Protein AF-0000000066154942 (afdb_homodimer)

Solvent-accessible surface area (backbone atoms only — not comparable to full-atom values): 14932 Å² total; per-residue (Å²): 103,42,39,35,39,41,32,26,49,79,78,80,50,66,38,49,47,51,50,36,51,52,34,49,58,57,35,50,75,77,40,62,65,48,78,45,71,36,83,50,65,64,61,58,79,63,68,70,49,83,53,49,37,32,30,57,33,77,85,29,51,74,46,34,48,66,54,44,20,52,51,50,51,48,46,70,71,66,42,73,48,32,36,37,40,36,39,39,32,71,81,41,61,50,69,71,57,56,67,70,30,83,40,46,36,15,79,25,66,34,78,64,60,41,64,57,44,51,34,51,49,40,48,49,52,37,48,18,52,34,54,72,71,68,47,93,75,79,102,103,42,40,35,39,40,32,29,48,79,77,80,51,66,38,49,46,53,49,35,51,52,35,49,59,56,36,49,74,76,41,63,65,47,77,44,71,36,84,48,66,64,59,58,80,64,70,71,49,82,51,50,38,33,31,57,32,76,85,30,51,74,45,35,46,65,53,44,20,52,51,50,50,47,46,71,71,67,44,73,49,31,36,37,40,35,40,39,34,73,83,43,61,50,68,74,55,56,68,70,31,81,39,45,36,16,79,24,66,34,80,64,60,40,65,56,42,52,35,51,48,41,47,49,53,38,48,18,52,34,54,75,71,69,46,93,74,82,99

Structure (mmCIF, N/CA/C/O backbone):
data_AF-0000000066154942-model_v1
#
loop_
_entity.id
_entity.type
_entity.pdbx_description
1 polymer 'Ribosomal RNA large subunit methyltransferase H'
#
loop_
_atom_site.group_PDB
_atom_site.id
_atom_site.type_symbol
_atom_site.label_atom_id
_atom_site.label_alt_id
_atom_site.label_comp_id
_atom_site.label_asym_id
_atom_site.label_entity_id
_atom_site.label_seq_id
_atom_site.pdbx_PDB_ins_code
_atom_site.Cartn_x
_atom_site.Cartn_y
_atom_site.Cartn_z
_atom_site.occupancy
_atom_site.B_iso_or_equiv
_atom_site.auth_seq_id
_atom_site.auth_comp_id
_atom_site.auth_asym_id
_atom_site.auth_atom_id
_atom_site.pdbx_PDB_model_num
ATOM 1 N N . MET A 1 1 ? -6.938 -25.594 -10.266 1 89.19 1 MET A N 1
ATOM 2 C CA . MET A 1 1 ? -6.051 -24.422 -10.344 1 89.19 1 MET A CA 1
ATOM 3 C C . MET A 1 1 ? -5.609 -24 -8.945 1 89.19 1 MET A C 1
ATOM 5 O O . MET A 1 1 ? -6.422 -23.953 -8.016 1 89.19 1 MET A O 1
ATOM 9 N N . LYS A 1 2 ? -4.285 -23.797 -8.805 1 94.56 2 LYS A N 1
ATOM 10 C CA . LYS A 1 2 ? -3.697 -23.328 -7.551 1 94.56 2 LYS A CA 1
ATOM 11 C C . LYS A 1 2 ? -2.953 -22.016 -7.75 1 94.56 2 LYS A C 1
ATOM 13 O O . LYS A 1 2 ? -2.396 -21.766 -8.82 1 94.56 2 LYS A O 1
ATOM 18 N N . VAL A 1 3 ? -2.992 -21.219 -6.723 1 97.31 3 VAL A N 1
ATOM 19 C CA . VAL A 1 3 ? -2.258 -19.969 -6.777 1 97.31 3 VAL A CA 1
ATOM 20 C C . VAL A 1 3 ? -0.969 -20.078 -5.965 1 97.31 3 VAL A C 1
ATOM 22 O O . VAL A 1 3 ? -0.986 -20.562 -4.824 1 97.31 3 VAL A O 1
ATOM 25 N N . HIS A 1 4 ? 0.122 -19.703 -6.57 1 97.56 4 HIS A N 1
ATOM 26 C CA . HIS A 1 4 ? 1.425 -19.734 -5.914 1 97.56 4 HIS A CA 1
ATOM 27 C C . HIS A 1 4 ? 2.014 -18.328 -5.785 1 97.56 4 HIS A C 1
ATOM 29 O O . HIS A 1 4 ? 2.176 -17.625 -6.785 1 97.56 4 HIS A O 1
ATOM 35 N N . ILE A 1 5 ? 2.318 -17.969 -4.574 1 98.19 5 ILE A N 1
ATOM 36 C CA . ILE A 1 5 ? 3.057 -16.734 -4.332 1 98.19 5 ILE A CA 1
ATOM 37 C C . ILE A 1 5 ? 4.543 -17.047 -4.18 1 98.19 5 ILE A C 1
ATOM 39 O O . ILE A 1 5 ? 4.938 -17.812 -3.301 1 98.19 5 ILE A O 1
ATOM 43 N N . VAL A 1 6 ? 5.32 -16.547 -5.062 1 98 6 VAL A N 1
ATOM 44 C CA . VAL A 1 6 ? 6.773 -16.688 -5.008 1 98 6 VAL A CA 1
ATOM 45 C C . VAL A 1 6 ? 7.406 -15.359 -4.609 1 98 6 VAL A C 1
ATOM 47 O O . VAL A 1 6 ? 7.461 -14.422 -5.41 1 98 6 VAL A O 1
ATOM 50 N N . ALA A 1 7 ? 7.914 -15.266 -3.408 1 97.5 7 ALA A N 1
ATOM 51 C CA . ALA A 1 7 ? 8.461 -14.023 -2.867 1 97.5 7 ALA A CA 1
ATOM 52 C C . ALA A 1 7 ? 9.969 -14.125 -2.678 1 97.5 7 ALA A C 1
ATOM 54 O O . ALA A 1 7 ? 10.461 -15.102 -2.102 1 97.5 7 ALA A O 1
ATOM 55 N N . VAL A 1 8 ? 10.648 -13.141 -3.139 1 96.75 8 VAL A N 1
ATOM 56 C CA . VAL A 1 8 ? 12.102 -13.133 -3.02 1 96.75 8 VAL A CA 1
ATOM 57 C C . VAL A 1 8 ? 12.508 -12.578 -1.656 1 96.75 8 VAL A C 1
ATOM 59 O O . VAL A 1 8 ? 12.086 -11.477 -1.277 1 96.75 8 VAL A O 1
ATOM 62 N N . GLY A 1 9 ? 13.305 -13.344 -0.936 1 94.44 9 GLY A N 1
ATOM 63 C CA . GLY A 1 9 ? 13.828 -12.914 0.35 1 94.44 9 GLY A CA 1
ATOM 64 C C . GLY A 1 9 ? 12.914 -13.258 1.513 1 94.44 9 GLY A C 1
ATOM 65 O O . GLY A 1 9 ? 11.742 -13.562 1.317 1 94.44 9 GLY A O 1
ATOM 66 N N . LYS A 1 10 ? 13.414 -13.188 2.691 1 93.19 10 LYS A N 1
ATOM 67 C CA . LYS A 1 10 ? 12.641 -13.422 3.91 1 93.19 10 LYS A CA 1
ATOM 68 C C . LYS A 1 10 ? 12.133 -12.109 4.492 1 93.19 10 LYS A C 1
ATOM 70 O O . LYS A 1 10 ? 12.711 -11.047 4.254 1 93.19 10 LYS A O 1
ATOM 75 N N . LEU A 1 11 ? 11.062 -12.219 5.215 1 93.88 11 LEU A N 1
ATOM 76 C CA . LEU A 1 11 ? 10.547 -11.055 5.922 1 93.88 11 LEU A CA 1
ATOM 77 C C . LEU A 1 11 ? 11.398 -10.734 7.145 1 93.88 11 LEU A C 1
ATOM 79 O O . LEU A 1 11 ? 11.625 -11.609 7.992 1 93.88 11 LEU A O 1
ATOM 83 N N . LYS A 1 12 ? 11.867 -9.586 7.156 1 91.5 12 LYS A N 1
ATOM 84 C CA . LYS A 1 12 ? 12.727 -9.172 8.266 1 91.5 12 LYS A CA 1
ATOM 85 C C . LYS A 1 12 ? 11.938 -8.383 9.305 1 91.5 12 LYS A C 1
ATOM 87 O O . LYS A 1 12 ? 12.281 -8.391 10.492 1 91.5 12 LYS A O 1
ATOM 92 N N . ASN A 1 13 ? 10.938 -7.68 8.898 1 91.88 13 ASN A N 1
ATOM 93 C CA . ASN A 1 13 ? 10.117 -6.883 9.812 1 91.88 13 ASN A CA 1
ATOM 94 C C . ASN A 1 13 ? 8.992 -7.715 10.422 1 91.88 13 ASN A C 1
ATOM 96 O O . ASN A 1 13 ? 8.125 -8.219 9.711 1 91.88 13 ASN A O 1
ATOM 100 N N . GLY A 1 14 ? 9.031 -7.723 11.688 1 93.5 14 GLY A N 1
ATOM 101 C CA . GLY A 1 14 ? 8.086 -8.57 12.398 1 93.5 14 GLY A CA 1
ATOM 102 C C . GLY A 1 14 ? 6.641 -8.203 12.141 1 93.5 14 GLY A C 1
ATOM 103 O O . GLY A 1 14 ? 5.789 -9.078 11.961 1 93.5 14 GLY A O 1
ATOM 104 N N . TYR A 1 15 ? 6.387 -6.961 12.164 1 95.19 15 TYR A N 1
ATOM 105 C CA . TYR A 1 15 ? 4.996 -6.547 11.992 1 95.19 15 TYR A CA 1
ATOM 106 C C . TYR A 1 15 ? 4.5 -6.855 10.586 1 95.19 15 TYR A C 1
ATOM 108 O O . TYR A 1 15 ? 3.324 -7.18 10.398 1 95.19 15 TYR A O 1
ATOM 116 N N . VAL A 1 16 ? 5.414 -6.777 9.586 1 97.19 16 VAL A N 1
ATOM 117 C CA . VAL A 1 16 ? 5.02 -7.117 8.227 1 97.19 16 VAL A CA 1
ATOM 118 C C . VAL A 1 16 ? 4.723 -8.617 8.133 1 97.19 16 VAL A C 1
ATOM 120 O O . VAL A 1 16 ? 3.725 -9.016 7.535 1 97.19 16 VAL A O 1
ATOM 123 N N . ALA A 1 17 ? 5.621 -9.383 8.75 1 97.44 17 ALA A N 1
ATOM 124 C CA . ALA A 1 17 ? 5.438 -10.828 8.75 1 97.44 17 ALA A CA 1
ATOM 125 C C . ALA A 1 17 ? 4.082 -11.211 9.344 1 97.44 17 ALA A C 1
ATOM 127 O O . ALA A 1 17 ? 3.4 -12.102 8.828 1 97.44 17 ALA A O 1
ATOM 128 N N . GLU A 1 18 ? 3.723 -10.57 10.398 1 97.5 18 GLU A N 1
ATOM 129 C CA . GLU A 1 18 ? 2.439 -10.828 11.039 1 97.5 18 GLU A CA 1
ATOM 130 C C . GLU A 1 18 ? 1.277 -10.516 10.102 1 97.5 18 GLU A C 1
ATOM 132 O O . GLU A 1 18 ? 0.328 -11.297 10 1 97.5 18 GLU A O 1
ATOM 137 N N . GLY A 1 19 ? 1.315 -9.375 9.461 1 97.56 19 GLY A N 1
ATOM 138 C CA . GLY A 1 19 ? 0.281 -9 8.516 1 97.56 19 GLY A CA 1
ATOM 139 C C . GLY A 1 19 ? 0.181 -9.945 7.336 1 97.56 19 GLY A C 1
ATOM 140 O O . GLY A 1 19 ? -0.918 -10.336 6.938 1 97.56 19 GLY A O 1
ATOM 141 N N . VAL A 1 20 ? 1.329 -10.312 6.816 1 98.19 20 VAL A N 1
ATOM 142 C CA . VAL A 1 20 ? 1.393 -11.234 5.691 1 98.19 20 VAL A CA 1
ATOM 143 C C . VAL A 1 20 ? 0.753 -12.57 6.074 1 98.19 20 VAL A C 1
ATOM 145 O O . VAL A 1 20 ? -0.061 -13.109 5.328 1 98.19 20 VAL A O 1
ATOM 148 N N . LYS A 1 21 ? 1.125 -13.07 7.199 1 97.62 21 LYS A N 1
ATOM 149 C CA . LYS A 1 21 ? 0.563 -14.32 7.688 1 97.62 21 LYS A CA 1
ATOM 150 C C . LYS A 1 21 ? -0.952 -14.227 7.844 1 97.62 21 LYS A C 1
ATOM 152 O O . LYS A 1 21 ? -1.681 -15.148 7.469 1 97.62 21 LYS A O 1
ATOM 157 N N . ASP A 1 22 ? -1.413 -13.156 8.383 1 97.38 22 ASP A N 1
ATOM 158 C CA . ASP A 1 22 ? -2.842 -12.938 8.594 1 97.38 22 ASP A CA 1
ATOM 159 C C . ASP A 1 22 ? -3.611 -13.047 7.281 1 97.38 22 ASP A C 1
ATOM 161 O O . ASP A 1 22 ? -4.551 -13.836 7.168 1 97.38 22 ASP A O 1
ATOM 165 N N . TYR A 1 23 ? -3.211 -12.273 6.305 1 98.12 23 TYR A N 1
ATOM 166 C CA . TYR A 1 23 ? -3.932 -12.258 5.035 1 98.12 23 TYR A CA 1
ATOM 167 C C . TYR A 1 23 ? -3.773 -13.586 4.301 1 98.12 23 TYR A C 1
ATOM 169 O O . TYR A 1 23 ? -4.695 -14.039 3.615 1 98.12 23 TYR A O 1
ATOM 177 N N . TYR A 1 24 ? -2.592 -14.172 4.402 1 98.44 24 TYR A N 1
ATOM 178 C CA . TYR A 1 24 ? -2.389 -15.484 3.807 1 98.44 24 TYR A CA 1
ATOM 179 C C . TYR A 1 24 ? -3.416 -16.484 4.328 1 98.44 24 TYR A C 1
ATOM 181 O O . TYR A 1 24 ? -4.027 -17.219 3.549 1 98.44 24 TYR A O 1
ATOM 189 N N . GLU A 1 25 ? -3.596 -16.5 5.621 1 98.25 25 GLU A N 1
ATOM 190 C CA . GLU A 1 25 ? -4.543 -17.438 6.242 1 98.25 25 GLU A CA 1
ATOM 191 C C . GLU A 1 25 ? -5.973 -17.141 5.793 1 98.25 25 GLU A C 1
ATOM 193 O O . GLU A 1 25 ? -6.762 -18.062 5.582 1 98.25 25 GLU A O 1
ATOM 198 N N . ARG A 1 26 ? -6.309 -15.898 5.652 1 97.62 26 ARG A N 1
ATOM 199 C CA . ARG A 1 26 ? -7.633 -15.523 5.18 1 97.62 26 ARG A CA 1
ATOM 200 C C . ARG A 1 26 ? -7.859 -16 3.75 1 97.62 26 ARG A C 1
ATOM 202 O O . ARG A 1 26 ? -8.914 -16.562 3.436 1 97.62 26 ARG A O 1
ATOM 209 N N . ILE A 1 27 ? -6.859 -15.758 2.926 1 98.44 27 ILE A N 1
ATOM 210 C CA . ILE A 1 27 ? -6.957 -16.094 1.507 1 98.44 27 ILE A CA 1
ATOM 211 C C . ILE A 1 27 ? -7.113 -17.594 1.337 1 98.44 27 ILE A C 1
ATOM 213 O O . ILE A 1 27 ? -7.848 -18.062 0.462 1 98.44 27 ILE A O 1
ATOM 217 N N . LYS A 1 28 ? -6.402 -18.312 2.186 1 97.38 28 LYS A N 1
ATOM 218 C CA . LYS A 1 28 ? -6.41 -19.781 2.15 1 97.38 28 LYS A CA 1
ATOM 219 C C . LYS A 1 28 ? -7.832 -20.312 2.264 1 97.38 28 LYS A C 1
ATOM 221 O O . LYS A 1 28 ? -8.125 -21.406 1.771 1 97.38 28 LYS A O 1
ATOM 226 N N . HIS A 1 29 ? -8.742 -19.594 2.803 1 96.44 29 HIS A N 1
ATOM 227 C CA . HIS A 1 29 ? -10.133 -20 2.977 1 96.44 29 HIS A CA 1
ATOM 228 C C . HIS A 1 29 ? -10.93 -19.828 1.688 1 96.44 29 HIS A C 1
ATOM 230 O O . HIS A 1 29 ? -12.031 -20.359 1.557 1 96.44 29 HIS A O 1
ATOM 236 N N . TYR A 1 30 ? -10.406 -19.109 0.765 1 96.56 30 TYR A N 1
ATOM 237 C CA . TYR A 1 30 ? -11.133 -18.812 -0.463 1 96.56 30 TYR A CA 1
ATOM 238 C C . TYR A 1 30 ? -10.633 -19.672 -1.618 1 96.56 30 TYR A C 1
ATOM 240 O O . TYR A 1 30 ? -11.422 -20.156 -2.432 1 96.56 30 TYR A O 1
ATOM 248 N N . ILE A 1 31 ? -9.312 -19.812 -1.647 1 96.75 31 ILE A N 1
ATOM 249 C CA . ILE A 1 31 ? -8.711 -20.531 -2.773 1 96.75 31 ILE A CA 1
ATOM 250 C C . ILE A 1 31 ? -7.504 -21.328 -2.293 1 96.75 31 ILE A C 1
ATOM 252 O O . ILE A 1 31 ? -6.887 -20.984 -1.28 1 96.75 31 ILE A O 1
ATOM 256 N N . PRO A 1 32 ? -7.199 -22.438 -3.008 1 97.06 32 PRO A N 1
ATOM 257 C CA . PRO A 1 32 ? -5.906 -23.078 -2.734 1 97.06 32 PRO A CA 1
ATOM 258 C C . PRO A 1 32 ? -4.727 -22.156 -3.049 1 97.06 32 PRO A C 1
ATOM 260 O O . PRO A 1 32 ? -4.613 -21.656 -4.168 1 97.06 32 PRO A O 1
ATOM 263 N N . ILE A 1 33 ? -3.84 -21.938 -2.023 1 98.06 33 ILE A N 1
ATOM 264 C CA . ILE A 1 33 ? -2.723 -21.031 -2.213 1 98.06 33 ILE A CA 1
ATOM 265 C C . ILE A 1 33 ? -1.486 -21.562 -1.495 1 98.06 33 ILE A C 1
ATOM 267 O O . ILE A 1 33 ? -1.601 -22.234 -0.464 1 98.06 33 ILE A O 1
ATOM 271 N N . THR A 1 34 ? -0.362 -21.312 -2.078 1 97.62 34 THR A N 1
ATOM 272 C CA . THR A 1 34 ? 0.922 -21.594 -1.444 1 97.62 34 THR A CA 1
ATOM 273 C C . THR A 1 34 ? 1.823 -20.359 -1.491 1 97.62 34 THR A C 1
ATOM 275 O O . THR A 1 34 ? 1.686 -19.516 -2.379 1 97.62 34 THR A O 1
ATOM 278 N N . MET A 1 35 ? 2.635 -20.234 -0.524 1 97.19 35 MET A N 1
ATOM 279 C CA . MET A 1 35 ? 3.629 -19.156 -0.501 1 97.19 35 MET A CA 1
ATOM 280 C C . MET A 1 35 ? 5.031 -19.734 -0.3 1 97.19 35 MET A C 1
ATOM 282 O O . MET A 1 35 ? 5.277 -20.453 0.662 1 97.19 35 MET A O 1
ATOM 286 N N . VAL A 1 36 ? 5.871 -19.438 -1.245 1 95.19 36 VAL A N 1
ATOM 287 C CA . VAL A 1 36 ? 7.25 -19.906 -1.19 1 95.19 36 VAL A CA 1
ATOM 288 C C . VAL A 1 36 ? 8.203 -18.719 -1.159 1 95.19 36 VAL A C 1
ATOM 290 O O . VAL A 1 36 ? 8.07 -17.781 -1.959 1 95.19 36 VAL A O 1
ATOM 293 N N . GLU A 1 37 ? 9.078 -18.734 -0.231 1 96.25 37 GLU A N 1
ATOM 294 C CA . GLU A 1 37 ? 10.156 -17.766 -0.186 1 96.25 37 GLU A CA 1
ATOM 295 C C . GLU A 1 37 ? 11.422 -18.297 -0.84 1 96.25 37 GLU A C 1
ATOM 297 O O . GLU A 1 37 ? 11.758 -19.484 -0.675 1 96.25 37 GLU A O 1
ATOM 302 N N . THR A 1 38 ? 12.047 -17.516 -1.631 1 96.44 38 THR A N 1
ATOM 303 C CA . THR A 1 38 ? 13.266 -17.953 -2.309 1 96.44 38 THR A CA 1
ATOM 304 C C . THR A 1 38 ? 14.375 -16.922 -2.131 1 96.44 38 THR A C 1
ATOM 306 O O . THR A 1 38 ? 14.102 -15.719 -2.018 1 96.44 38 THR A O 1
ATOM 309 N N . LYS A 1 39 ? 15.586 -17.375 -2.193 1 94 39 LYS A N 1
ATOM 310 C CA . LYS A 1 39 ? 16.75 -16.484 -2.139 1 94 39 LYS A CA 1
ATOM 311 C C . LYS A 1 39 ? 17.188 -16.062 -3.539 1 94 39 LYS A C 1
ATOM 313 O O . LYS A 1 39 ? 17.984 -15.133 -3.691 1 94 39 LYS A O 1
ATOM 318 N N . GLN A 1 40 ? 16.625 -16.734 -4.488 1 93.88 40 GLN A N 1
ATOM 319 C CA . GLN A 1 40 ? 16.969 -16.391 -5.863 1 93.88 40 GLN A CA 1
ATOM 320 C C . GLN A 1 40 ? 16.328 -15.062 -6.273 1 93.88 40 GLN A C 1
ATOM 322 O O . GLN A 1 40 ? 15.102 -14.922 -6.246 1 93.88 40 GLN A O 1
ATOM 327 N N . GLU A 1 41 ? 17.172 -14.172 -6.766 1 93.31 41 GLU A N 1
ATOM 328 C CA . GLU A 1 41 ? 16.688 -12.852 -7.16 1 93.31 41 GLU A CA 1
ATOM 329 C C . GLU A 1 41 ? 15.727 -12.953 -8.344 1 93.31 41 GLU A C 1
ATOM 331 O O . GLU A 1 41 ? 14.734 -12.219 -8.414 1 93.31 41 GLU A O 1
ATOM 336 N N . ASN A 1 42 ? 16.156 -13.812 -9.227 1 95.75 42 ASN A N 1
ATOM 337 C CA . ASN A 1 42 ? 15.32 -14.117 -10.375 1 95.75 42 ASN A CA 1
ATOM 338 C C . ASN A 1 42 ? 15.016 -15.609 -10.469 1 95.75 42 ASN A C 1
ATOM 340 O O . ASN A 1 42 ? 15.805 -16.375 -11.023 1 95.75 42 ASN A O 1
ATOM 344 N N . PRO A 1 43 ? 13.875 -16.047 -9.938 1 94.38 43 PRO A N 1
ATOM 345 C CA . PRO A 1 43 ? 13.602 -17.484 -9.875 1 94.38 43 PRO A CA 1
ATOM 346 C C . PRO A 1 43 ? 13.109 -18.047 -11.211 1 94.38 43 PRO A C 1
ATOM 348 O O . PRO A 1 43 ? 11.992 -18.562 -11.289 1 94.38 43 PRO A O 1
ATOM 351 N N . PHE A 1 44 ? 13.898 -18.094 -12.172 1 91.56 44 PHE A N 1
ATOM 352 C CA . PHE A 1 44 ? 13.578 -18.562 -13.516 1 91.56 44 PHE A CA 1
ATOM 353 C C . PHE A 1 44 ? 13.117 -20.016 -13.492 1 91.56 44 PHE A C 1
ATOM 355 O O . PHE A 1 44 ? 12.281 -20.422 -14.305 1 91.56 44 PHE A O 1
ATOM 362 N N . ASN A 1 45 ? 13.703 -20.75 -12.578 1 89.81 45 ASN A N 1
ATOM 363 C CA . ASN A 1 45 ? 13.344 -22.172 -12.484 1 89.81 45 ASN A CA 1
ATOM 364 C C . ASN A 1 45 ? 11.859 -22.359 -12.227 1 89.81 45 ASN A C 1
ATOM 366 O O . ASN A 1 45 ? 11.281 -23.375 -12.602 1 89.81 45 ASN A O 1
ATOM 370 N N . MET A 1 46 ? 11.227 -21.406 -11.586 1 90 46 MET A N 1
ATOM 371 C CA . MET A 1 46 ? 9.797 -21.484 -11.305 1 90 46 MET A CA 1
ATOM 372 C C . MET A 1 46 ? 8.984 -21.172 -12.562 1 90 46 MET A C 1
ATOM 374 O O . MET A 1 46 ? 7.863 -21.672 -12.711 1 90 46 MET A O 1
ATOM 378 N N . THR A 1 47 ? 9.57 -20.375 -13.398 1 87.94 47 THR A N 1
ATOM 379 C CA . THR A 1 47 ? 8.836 -19.922 -14.578 1 87.94 47 THR A CA 1
ATOM 380 C C . THR A 1 47 ? 8.797 -21.016 -15.633 1 87.94 47 THR A C 1
ATOM 382 O O . THR A 1 47 ? 8.102 -20.891 -16.641 1 87.94 47 THR A O 1
ATOM 385 N N . THR A 1 48 ? 9.523 -22.109 -15.414 1 85.25 48 THR A N 1
ATOM 386 C CA . THR A 1 48 ? 9.508 -23.25 -16.328 1 85.25 48 THR A CA 1
ATOM 387 C C . THR A 1 48 ? 8.281 -24.109 -16.094 1 85.25 48 THR A C 1
ATOM 389 O O . THR A 1 48 ? 7.922 -24.938 -16.938 1 85.25 48 THR A O 1
ATOM 392 N N . LYS A 1 49 ? 7.645 -23.906 -15.047 1 89.81 49 LYS A N 1
ATOM 393 C CA . LYS A 1 49 ? 6.43 -24.656 -14.719 1 89.81 49 LYS A CA 1
ATOM 394 C C . LYS A 1 49 ? 5.258 -24.203 -15.586 1 89.81 49 LYS A C 1
ATOM 396 O O . LYS A 1 49 ? 5.152 -23.031 -15.93 1 89.81 49 LYS A O 1
ATOM 401 N N . GLU A 1 50 ? 4.52 -25.172 -15.945 1 91.94 50 GLU A N 1
ATOM 402 C CA . GLU A 1 50 ? 3.301 -24.844 -16.672 1 91.94 50 GLU A CA 1
ATOM 403 C C . GLU A 1 50 ? 2.363 -24 -15.812 1 91.94 50 GLU A C 1
ATOM 405 O O . GLU A 1 50 ? 2.102 -24.328 -14.656 1 91.94 50 GLU A O 1
ATOM 410 N N . GLY A 1 51 ? 1.94 -22.906 -16.328 1 94.25 51 GLY A N 1
ATOM 411 C CA . GLY A 1 51 ? 1.053 -22.016 -15.594 1 94.25 51 GLY A CA 1
ATOM 412 C C . GLY A 1 51 ? 1.061 -20.594 -16.109 1 94.25 51 GLY A C 1
ATOM 413 O O . GLY A 1 51 ? 1.692 -20.297 -17.125 1 94.25 51 GLY A O 1
ATOM 414 N N . PHE A 1 52 ? 0.311 -19.797 -15.547 1 96 52 PHE A N 1
ATOM 415 C CA . PHE A 1 52 ? 0.251 -18.375 -15.852 1 96 52 PHE A CA 1
ATOM 416 C C . PHE A 1 52 ? 1.105 -17.578 -14.883 1 96 52 PHE A C 1
ATOM 418 O O . PHE A 1 52 ? 0.892 -17.625 -13.664 1 96 52 PHE A O 1
ATOM 425 N N . HIS A 1 53 ? 2.121 -16.844 -15.375 1 97.19 53 HIS A N 1
ATOM 426 C CA . HIS A 1 53 ? 3.123 -16.188 -14.539 1 97.19 53 HIS A CA 1
ATOM 427 C C . HIS A 1 53 ? 2.945 -14.672 -14.555 1 97.19 53 HIS A C 1
ATOM 429 O O . HIS A 1 53 ? 2.932 -14.055 -15.625 1 97.19 53 HIS A O 1
ATOM 435 N N . ILE A 1 54 ? 2.83 -14.102 -13.391 1 97.81 54 ILE A N 1
ATOM 436 C CA . ILE A 1 54 ? 2.596 -12.672 -13.227 1 97.81 54 ILE A CA 1
ATOM 437 C C . ILE A 1 54 ? 3.656 -12.078 -12.297 1 97.81 54 ILE A C 1
ATOM 439 O O . ILE A 1 54 ? 3.902 -12.609 -11.211 1 97.81 54 ILE A O 1
ATOM 443 N N . VAL A 1 55 ? 4.223 -10.969 -12.68 1 98.19 55 VAL A N 1
ATOM 444 C CA . VAL A 1 55 ? 5.262 -10.312 -11.891 1 98.19 55 VAL A CA 1
ATOM 445 C C . VAL A 1 55 ? 4.734 -8.984 -11.352 1 98.19 55 VAL A C 1
ATOM 447 O O . VAL A 1 55 ? 4.102 -8.219 -12.078 1 98.19 55 VAL A O 1
ATOM 450 N N . LEU A 1 56 ? 4.906 -8.836 -10.078 1 97.75 56 LEU A N 1
ATOM 451 C CA . LEU A 1 56 ? 4.699 -7.488 -9.555 1 97.75 56 LEU A CA 1
ATOM 452 C C . LEU A 1 56 ? 5.844 -6.566 -9.961 1 97.75 56 LEU A C 1
ATOM 454 O O . LEU A 1 56 ? 7.012 -6.887 -9.734 1 97.75 56 LEU A O 1
ATOM 458 N N . ASP A 1 57 ? 5.492 -5.465 -10.508 1 95.5 57 ASP A N 1
ATOM 459 C CA . ASP A 1 57 ? 6.449 -4.531 -11.094 1 95.5 57 ASP A CA 1
ATOM 460 C C . ASP A 1 57 ? 5.922 -3.1 -11.047 1 95.5 57 ASP A C 1
ATOM 462 O O . ASP A 1 57 ? 4.781 -2.838 -11.422 1 95.5 57 ASP A O 1
ATOM 466 N N . ALA A 1 58 ? 6.789 -2.201 -10.594 1 91.5 58 ALA A N 1
ATOM 467 C CA . ALA A 1 58 ? 6.391 -0.8 -10.477 1 91.5 58 ALA A CA 1
ATOM 468 C C . ALA A 1 58 ? 5.934 -0.246 -11.82 1 91.5 58 ALA A C 1
ATOM 470 O O . ALA A 1 58 ? 5.113 0.671 -11.875 1 91.5 58 ALA A O 1
ATOM 471 N N . GLN A 1 59 ? 6.371 -0.788 -12.906 1 92.88 59 GLN A N 1
ATOM 472 C CA . GLN A 1 59 ? 6.047 -0.304 -14.242 1 92.88 59 GLN A CA 1
ATOM 473 C C . GLN A 1 59 ? 4.957 -1.158 -14.883 1 92.88 59 GLN A C 1
ATOM 475 O O . GLN A 1 59 ? 4.695 -1.042 -16.078 1 92.88 59 GLN A O 1
ATOM 480 N N . GLY A 1 60 ? 4.355 -2.02 -14.141 1 96.69 60 GLY A N 1
ATOM 481 C CA . GLY A 1 60 ? 3.316 -2.896 -14.656 1 96.69 60 GLY A CA 1
ATOM 482 C C . GLY A 1 60 ? 1.971 -2.211 -14.789 1 96.69 60 GLY A C 1
ATOM 483 O O . GLY A 1 60 ? 1.879 -0.986 -14.688 1 96.69 60 GLY A O 1
ATOM 484 N N . LYS A 1 61 ? 0.987 -2.953 -15.117 1 97.38 61 LYS A N 1
ATOM 485 C CA . LYS A 1 61 ? -0.375 -2.459 -15.305 1 97.38 61 LYS A CA 1
ATOM 486 C C . LYS A 1 61 ? -0.986 -2.016 -13.977 1 97.38 61 LYS A C 1
ATOM 488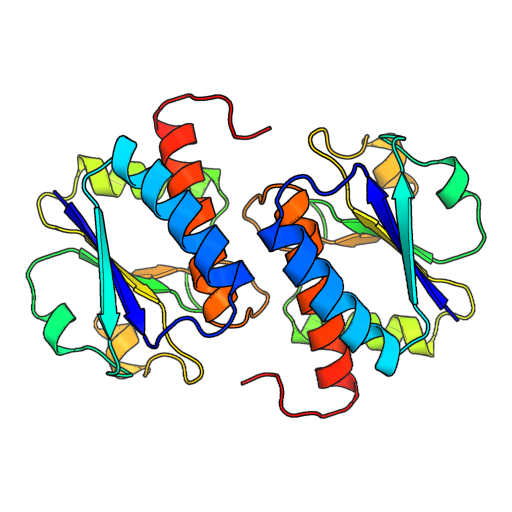 O O . LYS A 1 61 ? -0.942 -2.754 -12.992 1 97.38 61 LYS A O 1
ATOM 493 N N . LEU A 1 62 ? -1.522 -0.876 -13.945 1 97.69 62 LEU A N 1
ATOM 494 C CA . LEU A 1 62 ? -2.248 -0.363 -12.781 1 97.69 62 LEU A CA 1
ATOM 495 C C . LEU A 1 62 ? -3.729 -0.72 -12.867 1 97.69 62 LEU A C 1
ATOM 497 O O . LEU A 1 62 ? -4.324 -0.666 -13.953 1 97.69 62 LEU A O 1
ATOM 501 N N . MET A 1 63 ? -4.277 -1.062 -11.75 1 97.62 63 MET A N 1
ATOM 502 C CA . MET A 1 63 ? -5.691 -1.414 -11.68 1 97.62 63 MET A CA 1
ATOM 503 C C . MET A 1 63 ? -6.32 -0.898 -10.391 1 97.62 63 MET A C 1
ATOM 505 O O . MET A 1 63 ? -5.637 -0.768 -9.375 1 97.62 63 MET A O 1
ATOM 509 N N . THR A 1 64 ? -7.586 -0.598 -10.461 1 97.5 64 THR A N 1
ATOM 510 C CA . THR A 1 64 ? -8.352 -0.436 -9.234 1 97.5 64 THR A CA 1
ATOM 511 C C . THR A 1 64 ? -8.57 -1.784 -8.555 1 97.5 64 THR A C 1
ATOM 513 O O . THR A 1 64 ? -8.344 -2.834 -9.156 1 97.5 64 THR A O 1
ATOM 516 N N . SER A 1 65 ? -9.008 -1.712 -7.328 1 97.56 65 SER A N 1
ATOM 517 C CA . SER A 1 65 ? -9.312 -2.961 -6.641 1 97.56 65 SER A CA 1
ATOM 518 C C . SER A 1 65 ? -10.391 -3.748 -7.383 1 97.56 65 SER A C 1
ATOM 520 O O . SER A 1 65 ? -10.328 -4.977 -7.461 1 97.56 65 SER A O 1
ATOM 522 N N . GLU A 1 66 ? -11.344 -3.033 -7.965 1 97.25 66 GLU A N 1
ATOM 523 C CA . GLU A 1 66 ? -12.422 -3.688 -8.703 1 97.25 66 GLU A CA 1
ATOM 524 C C . GLU A 1 66 ? -11.906 -4.316 -9.992 1 97.25 66 GLU A C 1
ATOM 526 O O . GLU A 1 66 ? -12.289 -5.438 -10.336 1 97.25 66 GLU A O 1
ATOM 531 N N . GLU A 1 67 ? -11.125 -3.578 -10.648 1 98.06 67 GLU A N 1
ATOM 532 C CA . GLU A 1 67 ? -10.516 -4.113 -11.867 1 98.06 67 GLU A CA 1
ATOM 533 C C . GLU A 1 67 ? -9.633 -5.32 -11.562 1 98.06 67 GLU A C 1
ATOM 535 O O . GLU A 1 67 ? -9.641 -6.301 -12.305 1 98.06 67 GLU A O 1
ATOM 540 N N . PHE A 1 68 ? -8.898 -5.23 -10.508 1 98.25 68 PHE A N 1
ATOM 541 C CA . PHE A 1 68 ? -8.062 -6.344 -10.078 1 98.25 68 PHE A CA 1
ATOM 542 C C . PHE A 1 68 ? -8.906 -7.559 -9.727 1 98.25 68 PHE A C 1
ATOM 544 O O . PHE A 1 68 ? -8.562 -8.688 -10.086 1 98.25 68 PHE A O 1
ATOM 551 N N . ALA A 1 69 ? -9.969 -7.328 -9.062 1 98.19 69 ALA A N 1
ATOM 552 C CA . ALA A 1 69 ? -10.883 -8.414 -8.734 1 98.19 69 ALA A CA 1
ATOM 553 C C . ALA A 1 69 ? -11.406 -9.102 -10 1 98.19 69 ALA A C 1
ATOM 555 O O . ALA A 1 69 ? -11.477 -10.328 -10.062 1 98.19 69 ALA A O 1
ATOM 556 N N . SER A 1 70 ? -11.844 -8.273 -10.953 1 98.12 70 SER A N 1
ATOM 557 C CA . SER A 1 70 ? -12.305 -8.82 -12.227 1 98.12 70 SER A CA 1
ATOM 558 C C . SER A 1 70 ? -11.219 -9.641 -12.906 1 98.12 70 SER A C 1
ATOM 560 O O . SER A 1 70 ? -11.484 -10.719 -13.438 1 98.12 70 SER A O 1
ATOM 562 N N . PHE A 1 71 ? -10.016 -9.141 -12.859 1 97.69 71 PHE A N 1
ATOM 563 C CA . PHE A 1 71 ? -8.867 -9.828 -13.422 1 97.69 71 PHE A CA 1
ATOM 564 C C . PHE A 1 71 ? -8.648 -11.172 -12.734 1 97.69 71 PHE A C 1
ATOM 566 O O . PHE A 1 71 ? -8.461 -12.195 -13.398 1 97.69 71 PHE A O 1
ATOM 573 N N . ILE A 1 72 ? -8.672 -11.211 -11.422 1 97.56 72 ILE A N 1
ATOM 574 C CA . ILE A 1 72 ? -8.5 -12.43 -10.633 1 97.56 72 ILE A CA 1
ATOM 575 C C . ILE A 1 72 ? -9.625 -13.414 -10.945 1 97.56 72 ILE A C 1
ATOM 577 O O . ILE A 1 72 ? -9.383 -14.609 -11.109 1 97.56 72 ILE A O 1
ATOM 581 N N . GLU A 1 73 ? -10.805 -12.883 -10.984 1 97.06 73 GLU A N 1
ATOM 582 C CA . GLU A 1 73 ? -11.945 -13.734 -11.312 1 97.06 73 GLU A CA 1
ATOM 583 C C . GLU A 1 73 ? -11.75 -14.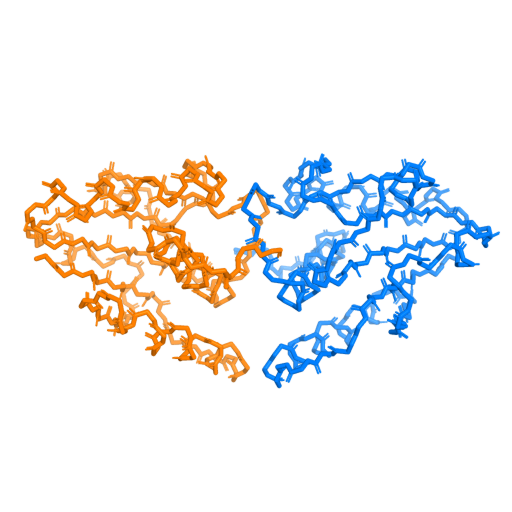422 -12.664 1 97.06 73 GLU A C 1
ATOM 585 O O . GLU A 1 73 ? -11.992 -15.625 -12.797 1 97.06 73 GLU A O 1
ATOM 590 N N . ASP A 1 74 ? -11.359 -13.641 -13.578 1 95.94 74 ASP A N 1
ATOM 591 C CA . ASP A 1 74 ? -11.094 -14.18 -14.906 1 95.94 74 ASP A CA 1
ATOM 592 C C . ASP A 1 74 ? -10.016 -15.266 -14.859 1 95.94 74 ASP A C 1
ATOM 594 O O . ASP A 1 74 ? -10.156 -16.312 -15.492 1 95.94 74 ASP A O 1
ATOM 598 N N . LEU A 1 75 ? -8.961 -15.016 -14.125 1 94.62 75 LEU A N 1
ATOM 599 C CA . LEU A 1 75 ? -7.875 -15.977 -13.984 1 94.62 75 LEU A CA 1
ATOM 600 C C . LEU A 1 75 ? -8.391 -17.281 -13.375 1 94.62 75 LEU A C 1
ATOM 602 O O . LEU A 1 75 ? -8.094 -18.359 -13.891 1 94.62 75 LEU A O 1
ATOM 606 N N . LEU A 1 76 ? -9.148 -17.156 -12.344 1 92 76 LEU A N 1
ATOM 607 C CA . LEU A 1 76 ? -9.625 -18.312 -11.594 1 92 76 LEU A CA 1
ATOM 608 C C . LEU A 1 76 ? -10.633 -19.109 -12.422 1 92 76 LEU A C 1
ATOM 610 O O . LEU A 1 76 ? -10.758 -20.328 -12.242 1 92 76 LEU A O 1
ATOM 614 N N . THR A 1 77 ? -11.273 -18.484 -13.336 1 91.88 77 THR A N 1
ATOM 615 C CA . THR A 1 77 ? -12.336 -19.141 -14.094 1 91.88 77 THR A CA 1
ATOM 616 C C . THR A 1 77 ? -11.797 -19.672 -15.422 1 91.88 77 THR A C 1
ATOM 618 O O . THR A 1 77 ? -12.312 -20.641 -15.969 1 91.88 77 THR A O 1
ATOM 621 N N . THR A 1 78 ? -10.867 -19.016 -15.977 1 88.5 78 THR A N 1
ATOM 622 C CA . THR A 1 78 ? -10.445 -19.344 -17.328 1 88.5 78 THR A CA 1
ATOM 623 C C . THR A 1 78 ? -9.172 -20.172 -17.328 1 88.5 78 THR A C 1
ATOM 625 O O . THR A 1 78 ? -8.945 -21 -18.219 1 88.5 78 THR A O 1
ATOM 628 N N . GLN A 1 79 ? -8.367 -19.844 -16.438 1 83.31 79 GLN A N 1
ATOM 629 C CA . GLN A 1 79 ? -7.082 -20.531 -16.406 1 83.31 79 GLN A CA 1
ATOM 630 C C . GLN A 1 79 ? -7.238 -21.953 -15.867 1 83.31 79 GLN A C 1
ATOM 632 O O . GLN A 1 79 ? -7.875 -22.156 -14.828 1 83.31 79 GLN A O 1
ATOM 637 N N . SER A 1 80 ? -6.699 -22.859 -16.625 1 83.31 80 SER A N 1
ATOM 638 C CA . SER A 1 80 ? -6.723 -24.25 -16.188 1 83.31 80 SER A CA 1
ATOM 639 C C . SER A 1 80 ? -5.469 -24.594 -15.383 1 83.31 80 SER A C 1
ATOM 641 O O . SER A 1 80 ? -5.516 -25.422 -14.477 1 83.31 80 SER A O 1
ATOM 643 N N . ASN A 1 81 ? -4.449 -23.953 -15.688 1 91 81 ASN A N 1
ATOM 644 C CA . ASN A 1 81 ? -3.18 -24.203 -15.016 1 91 81 ASN A CA 1
ATOM 645 C C . ASN A 1 81 ? -3.002 -23.312 -13.797 1 91 81 ASN A C 1
ATOM 647 O O . ASN A 1 81 ? -3.783 -22.391 -13.578 1 91 81 ASN A O 1
ATOM 651 N N . ASP A 1 82 ? -1.965 -23.656 -12.992 1 95.44 82 ASP A N 1
ATOM 652 C CA . ASP A 1 82 ? -1.642 -22.875 -11.797 1 95.44 82 ASP A CA 1
ATOM 653 C C . ASP A 1 82 ? -1.249 -21.453 -12.148 1 95.44 82 ASP A C 1
ATOM 655 O O . ASP A 1 82 ? -0.821 -21.172 -13.273 1 95.44 82 ASP A O 1
ATOM 659 N N . VAL A 1 83 ? -1.49 -20.609 -11.289 1 96.88 83 VAL A N 1
ATOM 660 C CA . VAL A 1 83 ? -1.111 -19.203 -11.438 1 96.88 83 VAL A CA 1
ATOM 661 C C . VAL A 1 83 ? 0.022 -18.875 -10.469 1 96.88 83 VAL A C 1
ATOM 663 O O . VAL A 1 83 ? -0.024 -19.25 -9.289 1 96.88 83 VAL A O 1
ATOM 666 N N . TYR A 1 84 ? 1.045 -18.188 -10.938 1 97.31 84 TYR A N 1
ATOM 667 C CA . TYR A 1 84 ? 2.203 -17.812 -10.133 1 97.31 84 TYR A CA 1
ATOM 668 C C . TYR A 1 84 ? 2.348 -16.297 -10.055 1 97.31 84 TYR A C 1
ATOM 670 O O . TYR A 1 84 ? 2.43 -15.633 -11.086 1 97.31 84 TYR A O 1
ATOM 678 N N . PHE A 1 85 ? 2.328 -15.766 -8.883 1 98.31 85 PHE A N 1
ATOM 679 C CA . PHE A 1 85 ? 2.646 -14.367 -8.633 1 98.31 85 PHE A CA 1
ATOM 680 C C . PHE A 1 85 ? 4.051 -14.227 -8.062 1 98.31 85 PHE A C 1
ATOM 682 O O . PHE A 1 85 ? 4.398 -14.883 -7.082 1 98.31 85 PHE A O 1
ATOM 689 N N . TYR A 1 86 ? 4.809 -13.367 -8.672 1 98.38 86 TYR A N 1
ATOM 690 C CA . TYR A 1 86 ? 6.18 -13.156 -8.219 1 98.38 86 TYR A CA 1
ATOM 691 C C . TYR A 1 86 ? 6.332 -11.789 -7.566 1 98.38 86 TYR A C 1
ATOM 693 O O . TYR A 1 86 ? 5.984 -10.766 -8.164 1 98.38 86 TYR A O 1
ATOM 701 N N . ILE A 1 87 ? 6.859 -11.773 -6.363 1 97.75 87 ILE A N 1
ATOM 702 C CA . ILE A 1 87 ? 7.148 -10.555 -5.621 1 97.75 87 ILE A CA 1
ATOM 703 C C . ILE A 1 87 ? 8.656 -10.406 -5.438 1 97.75 87 ILE A C 1
ATOM 705 O O . ILE A 1 87 ? 9.289 -11.234 -4.781 1 97.75 87 ILE A O 1
ATOM 709 N N . GLY A 1 88 ? 9.195 -9.383 -5.898 1 95.94 88 GLY A N 1
ATOM 710 C CA . GLY A 1 88 ? 10.641 -9.18 -5.934 1 95.94 88 GLY A CA 1
ATOM 711 C C . GLY A 1 88 ? 11.219 -8.773 -4.59 1 95.94 88 GLY A C 1
ATOM 712 O O . GLY A 1 88 ? 10.484 -8.375 -3.688 1 95.94 88 GLY A O 1
ATOM 713 N N . GLY A 1 89 ? 12.516 -8.867 -4.512 1 93 89 GLY A N 1
ATOM 714 C CA . GLY A 1 89 ? 13.266 -8.398 -3.354 1 93 89 GLY A CA 1
ATOM 715 C C . GLY A 1 89 ? 13.734 -6.965 -3.49 1 93 89 GLY A C 1
ATOM 716 O O . GLY A 1 89 ? 13.18 -6.195 -4.281 1 93 89 GLY A O 1
ATOM 717 N N . PRO A 1 90 ? 14.734 -6.582 -2.686 1 88.19 90 PRO A N 1
ATOM 718 C CA . PRO A 1 90 ? 15.227 -5.199 -2.672 1 88.19 90 PRO A CA 1
ATOM 719 C C . PRO A 1 90 ? 15.766 -4.75 -4.027 1 88.19 90 PRO A C 1
ATOM 721 O O . PRO A 1 90 ? 15.648 -3.574 -4.383 1 88.19 90 PRO A O 1
ATOM 724 N N . GLU A 1 91 ? 16.281 -5.672 -4.805 1 88.56 91 GLU A N 1
ATOM 725 C CA . GLU A 1 91 ? 16.891 -5.312 -6.078 1 88.56 91 GLU A CA 1
ATOM 726 C C . GLU A 1 91 ? 15.891 -5.41 -7.227 1 88.56 91 GLU A C 1
ATOM 728 O O . GLU A 1 91 ? 16.203 -5.039 -8.359 1 88.56 91 GLU A O 1
ATOM 733 N N . GLY A 1 92 ? 14.742 -5.871 -6.953 1 92.19 92 GLY A N 1
ATOM 734 C CA . GLY A 1 92 ? 13.773 -6.094 -8.008 1 92.19 92 GLY A CA 1
ATOM 735 C C . GLY A 1 92 ? 14.164 -7.211 -8.961 1 92.19 92 GLY A C 1
ATOM 736 O O . GLY A 1 92 ? 15.188 -7.875 -8.758 1 92.19 92 GLY A O 1
ATOM 737 N N . PHE A 1 93 ? 13.336 -7.484 -9.938 1 96.31 93 PHE A N 1
ATOM 738 C CA . PHE A 1 93 ? 13.594 -8.508 -10.945 1 96.31 93 PHE A CA 1
ATOM 739 C C . PHE A 1 93 ? 14.344 -7.926 -12.133 1 96.31 93 PHE A C 1
ATOM 741 O O . PHE A 1 93 ? 14.227 -6.734 -12.43 1 96.31 93 PHE A O 1
ATOM 748 N N . SER A 1 94 ? 15.109 -8.75 -12.789 1 96.06 94 SER A N 1
ATOM 749 C CA . SER A 1 94 ? 15.734 -8.336 -14.047 1 96.06 94 SER A CA 1
ATOM 750 C C . SER A 1 94 ? 14.703 -8.164 -15.148 1 96.06 94 SER A C 1
ATOM 752 O O . SER A 1 94 ? 13.617 -8.758 -15.094 1 96.06 94 SER A O 1
ATOM 754 N N . GLU A 1 95 ? 15.047 -7.348 -16.125 1 96.19 95 GLU A N 1
ATOM 755 C CA . GLU A 1 95 ? 14.156 -7.172 -17.266 1 96.19 95 GLU A CA 1
ATOM 756 C C . GLU A 1 95 ? 13.898 -8.5 -17.969 1 96.19 95 GLU A C 1
ATOM 758 O O . GLU A 1 95 ? 12.781 -8.758 -18.422 1 96.19 95 GLU A O 1
ATOM 763 N N . ALA A 1 96 ? 14.945 -9.312 -18.094 1 95.88 96 ALA A N 1
ATOM 764 C CA . ALA A 1 96 ? 14.812 -10.625 -18.719 1 95.88 96 ALA A CA 1
ATOM 765 C C . ALA A 1 96 ? 13.758 -11.461 -18 1 95.88 96 ALA A C 1
ATOM 767 O O . ALA A 1 96 ? 12.945 -12.133 -18.641 1 95.88 96 ALA A O 1
ATOM 768 N N . PHE A 1 97 ? 13.727 -11.422 -16.656 1 97.12 97 PHE A N 1
ATOM 769 C CA . PHE A 1 97 ? 12.766 -12.18 -15.867 1 97.12 97 PHE A CA 1
ATOM 770 C C . PHE A 1 97 ? 11.352 -11.641 -16.078 1 97.12 97 PHE A C 1
ATOM 772 O O . PHE A 1 97 ? 10.414 -12.406 -16.312 1 97.12 97 PHE A O 1
ATOM 779 N N . LYS A 1 98 ? 11.203 -10.328 -16 1 96.75 98 LYS A N 1
ATOM 780 C CA . LYS A 1 98 ? 9.906 -9.688 -16.172 1 96.75 98 LYS A CA 1
ATOM 781 C C . LYS A 1 98 ? 9.312 -10.008 -17.547 1 96.75 98 LYS A C 1
ATOM 783 O O . LYS A 1 98 ? 8.102 -10.219 -17.672 1 96.75 98 LYS A O 1
ATOM 788 N N . ASN A 1 99 ? 10.18 -10.062 -18.5 1 94.81 99 ASN A N 1
ATOM 789 C CA . ASN A 1 99 ? 9.742 -10.289 -19.875 1 94.81 99 ASN A CA 1
ATOM 790 C C . ASN A 1 99 ? 9.305 -11.742 -20.094 1 94.81 99 ASN A C 1
ATOM 792 O O . ASN A 1 99 ? 8.625 -12.047 -21.062 1 94.81 99 ASN A O 1
ATOM 796 N N . ASN A 1 100 ? 9.695 -12.594 -19.25 1 94.31 100 ASN A N 1
ATOM 797 C CA . ASN A 1 100 ? 9.336 -14.008 -19.344 1 94.31 100 ASN A CA 1
ATOM 798 C C . ASN A 1 100 ? 7.953 -14.273 -18.75 1 94.31 100 ASN A C 1
ATOM 800 O O . ASN A 1 100 ? 7.379 -15.344 -18.953 1 94.31 100 ASN A O 1
ATOM 804 N N . ALA A 1 101 ? 7.379 -13.352 -18.016 1 96.12 101 ALA A N 1
ATOM 805 C CA . ALA A 1 101 ? 6.059 -13.484 -17.391 1 96.12 101 ALA A CA 1
ATOM 806 C C . ALA A 1 101 ? 4.957 -13.062 -18.359 1 96.12 101 ALA A C 1
ATOM 808 O O . ALA A 1 101 ? 5.188 -12.242 -19.25 1 96.12 101 ALA A O 1
ATOM 809 N N . GLN A 1 102 ? 3.824 -13.578 -18.234 1 95.19 102 GLN A N 1
ATOM 810 C CA . GLN A 1 102 ? 2.705 -13.273 -19.125 1 95.19 102 GLN A CA 1
ATOM 811 C C . GLN A 1 102 ? 2.145 -11.883 -18.844 1 95.19 102 GLN A C 1
ATOM 813 O O . GLN A 1 102 ? 1.533 -11.258 -19.719 1 95.19 102 GLN A O 1
ATOM 818 N N . MET A 1 103 ? 2.363 -11.43 -17.562 1 96.25 103 MET A N 1
ATOM 819 C CA . MET A 1 103 ? 1.794 -10.141 -17.172 1 96.25 103 MET A CA 1
ATOM 820 C C . MET A 1 103 ? 2.617 -9.484 -16.062 1 96.25 103 MET A C 1
ATOM 822 O O . MET A 1 103 ? 3.277 -10.18 -15.297 1 96.25 103 MET A O 1
ATOM 826 N N . ARG A 1 104 ? 2.623 -8.164 -16.109 1 97.75 104 ARG A N 1
ATOM 827 C CA . ARG A 1 104 ? 3.195 -7.34 -15.047 1 97.75 104 ARG A CA 1
ATOM 828 C C . ARG A 1 104 ? 2.137 -6.438 -14.422 1 97.75 104 ARG A C 1
ATOM 830 O O . ARG A 1 104 ? 1.385 -5.77 -15.133 1 97.75 104 ARG A O 1
ATOM 837 N N . ILE A 1 105 ? 2.092 -6.477 -13.109 1 97.88 105 ILE A N 1
ATOM 838 C CA . ILE A 1 105 ? 1.104 -5.664 -12.406 1 97.88 105 ILE A CA 1
ATOM 839 C C . ILE A 1 105 ? 1.811 -4.73 -11.43 1 97.88 105 ILE A C 1
ATOM 841 O O . ILE A 1 105 ? 2.787 -5.121 -10.781 1 97.88 105 ILE A O 1
ATOM 845 N N . SER A 1 106 ? 1.334 -3.539 -11.398 1 97.56 106 SER A N 1
ATOM 846 C CA . SER A 1 106 ? 1.812 -2.564 -10.422 1 97.56 106 SER A CA 1
ATOM 847 C C . SER A 1 106 ? 0.771 -2.314 -9.336 1 97.56 106 SER A C 1
ATOM 849 O O . SER A 1 106 ? -0.423 -2.211 -9.625 1 97.56 106 SER A O 1
ATOM 851 N N . LEU A 1 107 ? 1.193 -2.225 -8.117 1 96.69 107 LEU A N 1
ATOM 852 C CA . LEU A 1 107 ? 0.287 -1.984 -7 1 96.69 107 LEU A CA 1
ATOM 853 C C . LEU A 1 107 ? -0.043 -0.501 -6.875 1 96.69 107 LEU A C 1
ATOM 855 O O . LEU A 1 107 ? -1.102 -0.137 -6.359 1 96.69 107 LEU A O 1
ATOM 859 N N . SER A 1 108 ? 0.861 0.339 -7.312 1 96.69 108 SER A N 1
ATOM 860 C CA . SER A 1 108 ? 0.728 1.787 -7.195 1 96.69 108 SER A CA 1
ATOM 861 C C . SER A 1 108 ? 1.773 2.51 -8.039 1 96.69 108 SER A C 1
ATOM 863 O O . SER A 1 108 ? 2.748 1.901 -8.484 1 96.69 108 SER A O 1
ATOM 865 N N . LEU A 1 109 ? 1.508 3.768 -8.273 1 96.19 109 LEU A N 1
ATOM 866 C CA . LEU A 1 109 ? 2.547 4.613 -8.852 1 96.19 109 LEU A CA 1
ATOM 867 C C . LEU A 1 109 ? 3.701 4.801 -7.875 1 96.19 109 LEU A C 1
ATOM 869 O O . LEU A 1 109 ? 4.848 4.992 -8.289 1 96.19 109 LEU A O 1
ATOM 873 N N . MET A 1 110 ? 3.406 4.75 -6.648 1 96.62 110 MET A N 1
ATOM 874 C CA . MET A 1 110 ? 4.41 4.914 -5.605 1 96.62 110 MET A CA 1
ATOM 875 C C . MET A 1 110 ? 5.211 3.631 -5.41 1 96.62 110 MET A C 1
ATOM 877 O O . MET A 1 110 ? 4.68 2.531 -5.578 1 96.62 110 MET A O 1
ATOM 881 N N . THR A 1 111 ? 6.395 3.775 -5.004 1 94.38 111 THR A N 1
ATOM 882 C CA . THR A 1 111 ? 7.266 2.646 -4.707 1 94.38 111 THR A CA 1
ATOM 883 C C . THR A 1 111 ? 7.191 2.277 -3.229 1 94.38 111 THR A C 1
ATOM 885 O O . THR A 1 111 ? 7.277 3.146 -2.359 1 94.38 111 THR A O 1
ATOM 888 N N . PHE A 1 112 ? 7.016 1.06 -2.984 1 94.44 112 PHE A N 1
ATOM 889 C CA . PHE A 1 112 ? 6.996 0.557 -1.615 1 94.44 112 PHE A CA 1
ATOM 890 C C . PHE A 1 112 ? 8.141 -0.42 -1.382 1 94.44 112 PHE A C 1
ATOM 892 O O . PHE A 1 112 ? 8.578 -1.11 -2.307 1 94.44 112 PHE A O 1
ATOM 899 N N . PRO A 1 113 ? 8.641 -0.438 -0.136 1 94.69 113 PRO A N 1
ATOM 900 C CA . PRO A 1 113 ? 9.594 -1.503 0.183 1 94.69 113 PRO A CA 1
ATOM 901 C C . PRO A 1 113 ? 9.039 -2.896 -0.108 1 94.69 113 PRO A C 1
ATOM 903 O O . PRO A 1 113 ? 7.848 -3.141 0.073 1 94.69 113 PRO A O 1
ATOM 906 N N . HIS A 1 114 ? 9.875 -3.787 -0.439 1 95.12 114 HIS A N 1
ATOM 907 C CA . HIS A 1 114 ? 9.453 -5.09 -0.939 1 95.12 114 HIS A CA 1
ATOM 908 C C . HIS A 1 114 ? 8.641 -5.848 0.106 1 95.12 114 HIS A C 1
ATOM 910 O O . HIS A 1 114 ? 7.688 -6.555 -0.234 1 95.12 114 HIS A O 1
ATOM 916 N N . GLU A 1 115 ? 9.008 -5.746 1.353 1 96.31 115 GLU A N 1
ATOM 917 C CA . GLU A 1 115 ? 8.242 -6.441 2.381 1 96.31 115 GLU A CA 1
ATOM 918 C C . GLU A 1 115 ? 6.824 -5.887 2.482 1 96.31 115 GLU A C 1
ATOM 920 O O . GLU A 1 115 ? 5.859 -6.645 2.607 1 96.31 115 GLU A O 1
ATOM 925 N N . LEU A 1 116 ? 6.691 -4.605 2.441 1 96.75 116 LEU A N 1
ATOM 926 C CA . LEU A 1 116 ? 5.375 -3.98 2.496 1 96.75 116 LEU A CA 1
ATOM 927 C C . LEU A 1 116 ? 4.574 -4.293 1.238 1 96.75 116 LEU A C 1
ATOM 929 O O . LEU A 1 116 ? 3.355 -4.48 1.304 1 96.75 116 LEU A O 1
ATOM 933 N N . ALA A 1 117 ? 5.277 -4.297 0.106 1 96.75 117 ALA A N 1
ATOM 934 C CA . ALA A 1 117 ? 4.609 -4.656 -1.141 1 96.75 117 ALA A CA 1
ATOM 935 C C . ALA A 1 117 ? 3.98 -6.043 -1.043 1 96.75 117 ALA A C 1
ATOM 937 O O . ALA A 1 117 ? 2.889 -6.273 -1.567 1 96.75 117 ALA A O 1
ATOM 938 N N . ARG A 1 118 ? 4.684 -6.973 -0.439 1 97.81 118 ARG A N 1
ATOM 939 C CA . ARG A 1 118 ? 4.16 -8.312 -0.226 1 97.81 118 ARG A CA 1
ATOM 940 C C . ARG A 1 118 ? 2.877 -8.281 0.599 1 97.81 118 ARG A C 1
ATOM 942 O O . ARG A 1 118 ? 1.898 -8.953 0.266 1 97.81 118 ARG A O 1
ATOM 949 N N . LEU A 1 119 ? 2.932 -7.547 1.69 1 98.25 119 LEU A N 1
ATOM 950 C CA . LEU A 1 119 ? 1.757 -7.379 2.539 1 98.25 119 LEU A CA 1
ATOM 951 C C . LEU A 1 119 ? 0.603 -6.766 1.755 1 98.25 119 LEU A C 1
ATOM 953 O O . LEU A 1 119 ? -0.525 -7.262 1.812 1 98.25 119 LEU A O 1
ATOM 957 N N . PHE A 1 120 ? 0.897 -5.758 0.962 1 97.44 120 PHE A N 1
ATOM 958 C CA . PHE A 1 120 ? -0.104 -5.047 0.176 1 97.44 120 PHE A CA 1
ATOM 959 C C . PHE A 1 120 ? -0.736 -5.973 -0.858 1 97.44 120 PHE A C 1
ATOM 961 O O . PHE A 1 120 ? -1.956 -5.973 -1.036 1 97.44 120 PHE A O 1
ATOM 968 N N . PHE A 1 121 ? 0.08 -6.676 -1.437 1 98.5 121 PHE A N 1
ATOM 969 C CA . PHE A 1 121 ? -0.418 -7.57 -2.479 1 98.5 121 PHE A CA 1
ATOM 970 C C . PHE A 1 121 ? -1.381 -8.594 -1.896 1 98.5 121 PHE A C 1
ATOM 972 O O . PHE A 1 121 ? -2.455 -8.836 -2.451 1 98.5 121 PHE A O 1
ATOM 979 N N . LEU A 1 122 ? -1.007 -9.203 -0.796 1 98.69 122 LEU A N 1
ATOM 980 C CA . LEU A 1 122 ? -1.865 -10.211 -0.19 1 98.69 122 LEU A CA 1
ATOM 981 C C . LEU A 1 122 ? -3.186 -9.602 0.27 1 98.69 122 LEU A C 1
ATOM 983 O O . LEU A 1 122 ? -4.238 -10.234 0.159 1 98.69 122 LEU A O 1
ATOM 987 N N . GLU A 1 123 ? -3.115 -8.398 0.822 1 98.25 123 GLU A N 1
ATOM 988 C CA . GLU A 1 123 ? -4.344 -7.695 1.176 1 98.25 123 GLU A CA 1
ATOM 989 C C . GLU A 1 123 ? -5.242 -7.508 -0.044 1 98.25 123 GLU A C 1
ATOM 991 O O . GLU A 1 123 ? -6.449 -7.754 0.023 1 98.25 123 GLU A O 1
ATOM 996 N N . GLN A 1 124 ? -4.691 -7.066 -1.149 1 98.31 124 GLN A N 1
ATOM 997 C CA . GLN A 1 124 ? -5.484 -6.805 -2.348 1 98.31 124 GLN A CA 1
ATOM 998 C C . GLN A 1 124 ? -6.035 -8.102 -2.936 1 98.31 124 GLN A C 1
ATOM 1000 O O . GLN A 1 124 ? -7.137 -8.125 -3.486 1 98.31 124 GLN A O 1
ATOM 1005 N N . LEU A 1 125 ? -5.18 -9.164 -2.895 1 98.5 125 LEU A N 1
ATOM 1006 C CA . LEU A 1 125 ? -5.684 -10.461 -3.33 1 98.5 125 LEU A CA 1
ATOM 1007 C C . LEU A 1 125 ? -6.875 -10.898 -2.48 1 98.5 125 LEU A C 1
ATOM 1009 O O . LEU A 1 125 ? -7.887 -11.359 -3.014 1 98.5 125 LEU A O 1
ATOM 1013 N N . TYR A 1 126 ? -6.742 -10.75 -1.177 1 98.44 126 TYR A N 1
ATOM 1014 C CA . TYR A 1 126 ? -7.855 -11.039 -0.277 1 98.44 126 TYR A CA 1
ATOM 1015 C C . TYR A 1 126 ? -9.07 -10.188 -0.628 1 98.44 126 TYR A C 1
ATOM 1017 O O . TYR A 1 126 ? -10.18 -10.711 -0.749 1 98.44 126 TYR A O 1
ATOM 1025 N N . ARG A 1 127 ? -8.859 -8.961 -0.787 1 98 127 ARG A N 1
ATOM 1026 C CA . ARG A 1 127 ? -9.93 -8.047 -1.149 1 98 127 ARG A CA 1
ATOM 1027 C C . ARG A 1 127 ? -10.602 -8.477 -2.451 1 98 127 ARG A C 1
ATOM 1029 O O . ARG A 1 127 ? -11.828 -8.461 -2.555 1 98 127 ARG A O 1
ATOM 1036 N N . ALA A 1 128 ? -9.836 -8.797 -3.424 1 98.19 128 ALA A N 1
ATOM 1037 C CA . ALA A 1 128 ? -10.375 -9.242 -4.703 1 98.19 128 ALA A CA 1
ATOM 1038 C C . ALA A 1 128 ? -11.289 -10.453 -4.52 1 98.19 128 ALA A C 1
ATOM 1040 O O . ALA A 1 128 ? -12.375 -10.516 -5.109 1 98.19 128 ALA A O 1
ATOM 1041 N N . LEU A 1 129 ? -10.828 -11.367 -3.697 1 98.12 129 LEU A N 1
ATOM 1042 C CA . LEU A 1 129 ? -11.602 -12.586 -3.465 1 98.12 129 LEU A CA 1
ATOM 1043 C C . LEU A 1 129 ? -12.914 -12.273 -2.742 1 98.12 129 LEU A C 1
ATOM 1045 O O . LEU A 1 129 ? -13.945 -12.875 -3.031 1 98.12 129 LEU A O 1
ATOM 1049 N N . THR A 1 130 ? -12.836 -11.328 -1.793 1 97.75 130 THR A N 1
ATOM 1050 C CA . THR A 1 130 ? -14.055 -10.93 -1.096 1 97.75 130 THR A CA 1
ATOM 1051 C C . THR A 1 130 ? -15.016 -10.234 -2.049 1 97.75 130 THR A C 1
ATOM 1053 O O . THR A 1 130 ? -16.234 -10.406 -1.941 1 97.75 130 THR A O 1
ATOM 1056 N N . ILE A 1 131 ? -14.5 -9.445 -2.953 1 97.06 131 ILE A N 1
ATOM 1057 C CA . ILE A 1 131 ? -15.32 -8.797 -3.965 1 97.06 131 ILE A CA 1
ATOM 1058 C C . ILE A 1 131 ? -15.992 -9.852 -4.84 1 97.06 131 ILE A C 1
ATOM 1060 O O . ILE A 1 131 ? -17.203 -9.781 -5.098 1 97.06 131 ILE A O 1
ATOM 1064 N N . ILE A 1 132 ? -15.258 -10.805 -5.293 1 97.31 132 ILE A N 1
ATOM 1065 C CA . ILE A 1 132 ? -15.742 -11.867 -6.168 1 97.31 132 ILE A CA 1
ATOM 1066 C C . ILE A 1 132 ? -16.859 -12.633 -5.477 1 97.31 132 ILE A C 1
ATOM 1068 O O . ILE A 1 132 ? -17.859 -13.008 -6.113 1 97.31 132 ILE A O 1
ATOM 1072 N N . LYS A 1 133 ? -16.734 -12.805 -4.164 1 96.62 133 LYS A N 1
ATOM 1073 C CA . LYS A 1 133 ? -17.703 -13.594 -3.412 1 96.62 133 LYS A CA 1
ATOM 1074 C C . LYS A 1 133 ? -18.875 -12.727 -2.949 1 96.62 133 LYS A C 1
ATOM 1076 O O . LYS A 1 133 ? -19.797 -13.227 -2.305 1 96.62 133 LYS A O 1
ATOM 1081 N N . GLY A 1 134 ? -18.797 -11.445 -3.225 1 94.81 134 GLY A N 1
ATOM 1082 C CA . GLY A 1 134 ? -19.875 -10.547 -2.857 1 94.81 134 GLY A CA 1
ATOM 1083 C C . GLY A 1 134 ? -19.922 -10.258 -1.369 1 94.81 134 GLY A C 1
ATOM 1084 O O . GLY A 1 134 ? -21 -10 -0.822 1 94.81 134 GLY A O 1
ATOM 1085 N N . GLU A 1 135 ? -18.797 -10.352 -0.724 1 93.44 135 GLU A N 1
ATOM 1086 C CA . GLU A 1 135 ? -18.75 -10.094 0.711 1 93.44 135 GLU A CA 1
ATOM 1087 C C . GLU A 1 135 ? -18.469 -8.617 0.997 1 93.44 135 GLU A C 1
ATOM 1089 O O . GLU A 1 135 ? -17.891 -7.914 0.161 1 93.44 135 GLU A O 1
ATOM 1094 N N . LYS A 1 136 ? -19 -8.188 2.234 1 84.88 136 LYS A N 1
ATOM 1095 C CA . LYS A 1 136 ? -18.781 -6.805 2.645 1 84.88 136 LYS A CA 1
ATOM 1096 C C . LYS A 1 136 ? -17.359 -6.605 3.178 1 84.88 136 LYS A C 1
ATOM 1098 O O . LYS A 1 136 ? -16.984 -7.188 4.199 1 84.88 136 LYS A O 1
ATOM 1103 N N . TYR A 1 137 ? -16.406 -6.449 2.721 1 80.44 137 TYR A N 1
ATOM 1104 C CA . TYR A 1 137 ? -15.039 -6.098 3.107 1 80.44 137 TYR A CA 1
ATOM 1105 C C . TYR A 1 137 ? -14.672 -4.707 2.6 1 80.44 137 TYR A C 1
ATOM 1107 O O . TYR A 1 137 ? -13.93 -3.975 3.26 1 80.44 137 TYR A O 1
ATOM 1115 N N . HIS A 1 138 ? -15.328 -4.258 1.477 1 62.66 138 HIS A N 1
ATOM 1116 C CA . HIS A 1 138 ? -14.914 -3.127 0.656 1 62.66 138 HIS A CA 1
ATOM 1117 C C . HIS A 1 138 ? -15.578 -1.835 1.127 1 62.66 138 HIS A C 1
ATOM 1119 O O . HIS A 1 138 ? -15.336 -0.768 0.557 1 62.66 138 HIS A O 1
ATOM 1125 N N . LYS A 1 139 ? -15.625 -1.615 2.35 1 50.69 139 LYS A N 1
ATOM 1126 C CA . LYS A 1 139 ? -16.297 -0.324 2.5 1 50.69 139 LYS A CA 1
ATOM 1127 C C . LYS A 1 139 ? -15.281 0.815 2.547 1 50.69 139 LYS A C 1
ATOM 1129 O O . LYS A 1 139 ? -14.133 0.616 2.949 1 50.69 139 LYS A O 1
ATOM 1134 N N . MET B 1 1 ? 7.453 25.719 10.469 1 89.19 1 MET B N 1
ATOM 1135 C CA . MET B 1 1 ? 6.43 24.859 9.883 1 89.19 1 MET B CA 1
ATOM 1136 C C . MET B 1 1 ? 6.449 23.469 10.523 1 89.19 1 MET B C 1
ATOM 1138 O O . MET B 1 1 ? 7.52 22.906 10.75 1 89.19 1 MET B O 1
ATOM 1142 N N . LYS B 1 2 ? 5.246 23 10.922 1 94.56 2 LYS B N 1
ATOM 1143 C CA . LYS B 1 2 ? 5.074 21.672 11.508 1 94.56 2 LYS B CA 1
ATOM 1144 C C . LYS B 1 2 ? 4.102 20.844 10.688 1 94.56 2 LYS B C 1
ATOM 1146 O O . LYS B 1 2 ? 3.162 21.375 10.094 1 94.56 2 LYS B O 1
ATOM 1151 N N . VAL B 1 3 ? 4.379 19.578 10.68 1 97.31 3 VAL B N 1
ATOM 1152 C CA . VAL B 1 3 ? 3.475 18.656 9.984 1 97.31 3 VAL B CA 1
ATOM 1153 C C . VAL B 1 3 ? 2.596 17.938 10.992 1 97.31 3 VAL B C 1
ATOM 1155 O O . VAL B 1 3 ? 3.094 17.406 11.992 1 97.31 3 VAL B O 1
ATOM 1158 N N . HIS B 1 4 ? 1.307 17.953 10.766 1 97.56 4 HIS B N 1
ATOM 1159 C CA . HIS B 1 4 ? 0.347 17.281 11.625 1 97.56 4 HIS B CA 1
ATOM 1160 C C . HIS B 1 4 ? -0.382 16.156 10.883 1 97.56 4 HIS B C 1
ATOM 1162 O O . HIS B 1 4 ? -1.005 16.406 9.844 1 97.56 4 HIS B O 1
ATOM 1168 N N . ILE B 1 5 ? -0.287 14.984 11.414 1 98.25 5 ILE B N 1
ATOM 1169 C CA . ILE B 1 5 ? -1.086 13.875 10.906 1 98.25 5 ILE B CA 1
ATOM 1170 C C . ILE B 1 5 ? -2.352 13.727 11.75 1 98.25 5 ILE B C 1
ATOM 1172 O O . ILE B 1 5 ? -2.277 13.523 12.961 1 98.25 5 ILE B O 1
ATOM 1176 N N . VAL B 1 6 ? -3.465 13.914 11.156 1 98 6 VAL B N 1
ATOM 1177 C CA . VAL B 1 6 ? -4.758 13.727 11.805 1 98 6 VAL B CA 1
ATOM 1178 C C . VAL B 1 6 ? -5.418 12.453 11.281 1 98 6 VAL B C 1
ATOM 1180 O O . VAL B 1 6 ? -5.906 12.414 10.148 1 98 6 VAL B O 1
ATOM 1183 N N . ALA B 1 7 ? -5.469 11.43 12.086 1 97.5 7 ALA B N 1
ATOM 1184 C CA . ALA B 1 7 ? -5.984 10.125 11.68 1 97.5 7 ALA B CA 1
ATOM 1185 C C . ALA B 1 7 ? -7.289 9.805 12.398 1 97.5 7 ALA B C 1
ATOM 1187 O O . ALA B 1 7 ? -7.379 9.93 13.625 1 97.5 7 ALA B O 1
ATOM 1188 N N . VAL B 1 8 ? -8.234 9.383 11.648 1 96.75 8 VAL B N 1
ATOM 1189 C CA . VAL B 1 8 ? -9.531 9.047 12.227 1 96.75 8 VAL B CA 1
ATOM 1190 C C . VAL B 1 8 ? -9.508 7.609 12.75 1 96.75 8 VAL B C 1
ATOM 1192 O O . VAL B 1 8 ? -9.172 6.68 12.008 1 96.75 8 VAL B O 1
ATOM 1195 N N . GLY B 1 9 ? -9.859 7.445 14 1 94.44 9 GLY B N 1
ATOM 1196 C CA . GLY B 1 9 ? -9.961 6.129 14.609 1 94.44 9 GLY B CA 1
ATOM 1197 C C . GLY B 1 9 ? -8.648 5.656 15.211 1 94.44 9 GLY B C 1
ATOM 1198 O O . GLY B 1 9 ? -7.586 6.195 14.906 1 94.44 9 GLY B O 1
ATOM 1199 N N . LYS B 1 10 ? -8.703 4.668 16.031 1 93.31 10 LYS B N 1
ATOM 1200 C CA . LYS B 1 10 ? -7.52 4.051 16.625 1 93.31 10 LYS B CA 1
ATOM 1201 C C . LYS B 1 10 ? -7.062 2.842 15.812 1 93.31 10 LYS B C 1
ATOM 1203 O O . LYS B 1 10 ? -7.859 2.227 15.102 1 93.31 10 LYS B O 1
ATOM 1208 N N . LEU B 1 11 ? -5.812 2.549 15.93 1 93.94 11 LEU B N 1
ATOM 1209 C CA . LEU B 1 11 ? -5.285 1.347 15.289 1 93.94 11 LEU B CA 1
ATOM 1210 C C . LEU B 1 11 ? -5.684 0.098 16.062 1 93.94 11 LEU B C 1
ATOM 1212 O O . LEU B 1 11 ? -5.445 0.011 17.281 1 93.94 11 LEU B O 1
ATOM 1216 N N . LYS B 1 12 ? -6.301 -0.748 15.391 1 91.56 12 LYS B N 1
ATOM 1217 C CA . LYS B 1 12 ? -6.766 -1.975 16.031 1 91.56 12 LYS B CA 1
ATOM 1218 C C . LYS B 1 12 ? -5.797 -3.127 15.781 1 91.56 12 LYS B C 1
ATOM 1220 O O . LYS B 1 12 ? -5.684 -4.043 16.594 1 91.56 12 LYS B O 1
ATOM 1225 N N . ASN B 1 13 ? -5.137 -3.131 14.68 1 91.94 13 ASN B N 1
ATOM 1226 C CA . ASN B 1 13 ? -4.184 -4.184 14.336 1 91.94 13 ASN B CA 1
ATOM 1227 C C . ASN B 1 13 ? -2.799 -3.896 14.906 1 91.94 13 ASN B C 1
ATOM 1229 O O . ASN B 1 13 ? -2.176 -2.893 14.555 1 91.94 13 ASN B O 1
ATOM 1233 N N . GLY B 1 14 ? -2.383 -4.824 15.656 1 93.5 14 GLY B N 1
ATOM 1234 C CA . GLY B 1 14 ? -1.123 -4.625 16.359 1 93.5 14 GLY B CA 1
ATOM 1235 C C . GLY B 1 14 ? 0.057 -4.441 15.414 1 93.5 14 GLY B C 1
ATOM 1236 O O . GLY B 1 14 ? 0.922 -3.596 15.656 1 93.5 14 GLY B O 1
ATOM 1237 N N . TYR B 1 15 ? 0.082 -5.23 14.43 1 95.38 15 TYR B N 1
ATOM 1238 C CA . TYR B 1 15 ? 1.232 -5.152 13.531 1 95.38 15 TYR B CA 1
ATOM 1239 C C . TYR B 1 15 ? 1.244 -3.834 12.773 1 95.38 15 TYR B C 1
ATOM 1241 O O . TYR B 1 15 ? 2.311 -3.287 12.484 1 95.38 15 TYR B O 1
ATOM 1249 N N . VAL B 1 16 ? 0.037 -3.305 12.453 1 97.25 16 VAL B N 1
ATOM 1250 C CA . VAL B 1 16 ? -0.028 -2.012 11.781 1 97.25 16 VAL B CA 1
ATOM 1251 C C . VAL B 1 16 ? 0.464 -0.912 12.719 1 97.25 16 VAL B C 1
ATOM 1253 O O . VAL B 1 16 ? 1.235 -0.041 12.312 1 97.25 16 VAL B O 1
ATOM 1256 N N . ALA B 1 17 ? -0.014 -0.996 13.953 1 97.44 17 ALA B N 1
ATOM 1257 C CA . ALA B 1 17 ? 0.396 -0.013 14.953 1 97.44 17 ALA B CA 1
ATOM 1258 C C . ALA B 1 17 ? 1.915 0.027 15.094 1 97.44 17 ALA B C 1
ATOM 1260 O O . ALA B 1 17 ? 2.506 1.103 15.211 1 97.44 17 ALA B O 1
ATOM 1261 N N . GLU B 1 18 ? 2.52 -1.121 15.102 1 97.5 18 GLU B N 1
ATOM 1262 C CA . GLU B 1 18 ? 3.973 -1.208 15.211 1 97.5 18 GLU B CA 1
ATOM 1263 C C . GLU B 1 18 ? 4.656 -0.533 14.023 1 97.5 18 GLU B C 1
ATOM 1265 O O . GLU B 1 18 ? 5.617 0.219 14.203 1 97.5 18 GLU B O 1
ATOM 1270 N N . GLY B 1 19 ? 4.203 -0.81 12.828 1 97.62 19 GLY B N 1
ATOM 1271 C CA . GLY B 1 19 ? 4.758 -0.186 11.641 1 97.62 19 GLY B CA 1
ATOM 1272 C C . GLY B 1 19 ? 4.582 1.32 11.617 1 97.62 19 GLY B C 1
ATOM 1273 O O . GLY B 1 19 ? 5.52 2.053 11.289 1 97.62 19 GLY B O 1
ATOM 1274 N N . VAL B 1 20 ? 3.41 1.733 12 1 98.25 20 VAL B N 1
ATOM 1275 C CA . VAL B 1 20 ? 3.104 3.158 12.047 1 98.25 20 VAL B CA 1
ATOM 1276 C C . VAL B 1 20 ? 4.051 3.857 13.023 1 98.25 20 VAL B C 1
ATOM 1278 O O . VAL B 1 20 ? 4.621 4.902 12.703 1 98.25 20 VAL B O 1
ATOM 1281 N N . LYS B 1 21 ? 4.18 3.318 14.172 1 97.69 21 LYS B N 1
ATOM 1282 C CA . LYS B 1 21 ? 5.078 3.875 15.18 1 97.69 21 LYS B CA 1
ATOM 1283 C C . LYS B 1 21 ? 6.512 3.947 14.664 1 97.69 21 LYS B C 1
ATOM 1285 O O . LYS B 1 21 ? 7.199 4.949 14.867 1 97.69 21 LYS B O 1
ATOM 1290 N N . ASP B 1 22 ? 6.953 2.91 14.023 1 97.38 22 ASP B N 1
ATOM 1291 C CA . ASP B 1 22 ? 8.305 2.852 13.477 1 97.38 22 ASP B CA 1
ATOM 1292 C C . ASP B 1 22 ? 8.562 4.012 12.516 1 97.38 22 ASP B C 1
ATOM 1294 O O . ASP B 1 22 ? 9.516 4.777 12.703 1 97.38 22 ASP B O 1
ATOM 1298 N N . TYR B 1 23 ? 7.727 4.164 11.531 1 98.12 23 TYR B N 1
ATOM 1299 C CA . TYR B 1 23 ? 7.938 5.207 10.531 1 98.12 23 TYR B CA 1
ATOM 1300 C C . TYR B 1 23 ? 7.75 6.59 11.141 1 98.12 23 TYR B C 1
ATOM 1302 O O . TYR B 1 23 ? 8.43 7.543 10.75 1 98.12 23 TYR B O 1
ATOM 1310 N N . TYR B 1 24 ? 6.793 6.703 12.047 1 98.44 24 TYR B N 1
ATOM 1311 C CA . TYR B 1 24 ? 6.613 7.969 12.742 1 98.44 24 TYR B CA 1
ATOM 1312 C C . TYR B 1 24 ? 7.906 8.414 13.414 1 98.44 24 TYR B C 1
ATOM 1314 O O . TYR B 1 24 ? 8.312 9.57 13.289 1 98.44 24 TYR B O 1
ATOM 1322 N N . GLU B 1 25 ? 8.531 7.504 14.117 1 98.25 25 GLU B N 1
ATOM 1323 C CA . GLU B 1 25 ? 9.773 7.809 14.82 1 98.25 25 GLU B CA 1
ATOM 1324 C C . GLU B 1 25 ? 10.883 8.188 13.844 1 98.25 25 GLU B C 1
ATOM 1326 O O . GLU B 1 25 ? 11.688 9.07 14.117 1 98.25 25 GLU B O 1
ATOM 1331 N N . ARG B 1 26 ? 10.938 7.539 12.727 1 97.62 26 ARG B N 1
ATOM 1332 C CA . ARG B 1 26 ? 11.93 7.863 11.703 1 97.62 26 ARG B CA 1
ATOM 1333 C C . ARG B 1 26 ? 11.711 9.266 11.148 1 97.62 26 ARG B C 1
ATOM 1335 O O . ARG B 1 26 ? 12.656 10.039 11.008 1 97.62 26 ARG B O 1
ATOM 1342 N N . ILE B 1 27 ? 10.453 9.547 10.852 1 98.5 27 ILE B N 1
ATOM 1343 C CA . ILE B 1 27 ? 10.094 10.82 10.242 1 98.5 27 ILE B CA 1
ATOM 1344 C C . ILE B 1 27 ? 10.422 11.969 11.203 1 98.5 27 ILE B C 1
ATOM 1346 O O . ILE B 1 27 ? 10.867 13.031 10.773 1 98.5 27 ILE B O 1
ATOM 1350 N N . LYS B 1 28 ? 10.195 11.695 12.453 1 97.31 28 LYS B N 1
ATOM 1351 C CA . LYS B 1 28 ? 10.43 12.68 13.508 1 97.31 28 LYS B CA 1
ATOM 1352 C C . LYS B 1 28 ? 11.867 13.188 13.469 1 97.31 28 LYS B C 1
ATOM 1354 O O . LYS B 1 28 ? 12.141 14.32 13.875 1 97.31 28 LYS B O 1
ATOM 1359 N N . HIS B 1 29 ? 12.781 12.461 12.93 1 96.44 29 HIS B N 1
ATOM 1360 C CA . HIS B 1 29 ? 14.188 12.836 12.852 1 96.44 29 HIS B CA 1
ATOM 1361 C C . HIS B 1 29 ? 14.438 13.797 11.688 1 96.44 29 HIS B C 1
ATOM 1363 O O . HIS B 1 29 ? 15.492 14.422 11.609 1 96.44 29 HIS B O 1
ATOM 1369 N N . TYR B 1 30 ? 13.508 13.914 10.812 1 96.62 30 TYR B N 1
ATOM 1370 C CA . TYR B 1 30 ? 13.688 14.742 9.625 1 96.62 30 TYR B CA 1
ATOM 1371 C C . TYR B 1 30 ? 12.953 16.062 9.766 1 96.62 30 TYR B C 1
ATOM 1373 O O . TYR B 1 30 ? 13.477 17.125 9.375 1 96.62 30 TYR B O 1
ATOM 1381 N N . ILE B 1 31 ? 11.75 15.969 10.336 1 96.81 31 ILE B N 1
ATOM 1382 C CA . ILE B 1 31 ? 10.922 17.172 10.422 1 96.81 31 ILE B CA 1
ATOM 1383 C C . ILE B 1 31 ? 10.109 17.141 11.719 1 96.81 31 ILE B C 1
ATOM 1385 O O . ILE B 1 31 ? 9.844 16.062 12.266 1 96.81 31 ILE B O 1
ATOM 1389 N N . PRO B 1 32 ? 9.766 18.344 12.234 1 97 32 PRO B N 1
ATOM 1390 C CA . PRO B 1 32 ? 8.781 18.344 13.32 1 97 32 PRO B CA 1
ATOM 1391 C C . PRO B 1 32 ? 7.43 17.781 12.875 1 97 32 PRO B C 1
ATOM 1393 O O . PRO B 1 32 ? 6.844 18.25 11.898 1 97 32 PRO B O 1
ATOM 1396 N N . ILE B 1 33 ? 6.941 16.734 13.617 1 98.06 33 ILE B N 1
ATOM 1397 C CA . ILE B 1 33 ? 5.695 16.094 13.234 1 98.06 33 ILE B CA 1
ATOM 1398 C C . ILE B 1 33 ? 4.902 15.711 14.477 1 98.06 33 ILE B C 1
ATOM 1400 O O . ILE B 1 33 ? 5.484 15.398 15.523 1 98.06 33 ILE B O 1
ATOM 1404 N N . THR B 1 34 ? 3.611 15.789 14.352 1 97.62 34 THR B N 1
ATOM 1405 C CA . THR B 1 34 ? 2.701 15.289 15.375 1 97.62 34 THR B CA 1
ATOM 1406 C C . THR B 1 34 ? 1.655 14.359 14.766 1 97.62 34 THR B C 1
ATOM 1408 O O . THR B 1 34 ? 1.335 14.477 13.578 1 97.62 34 THR B O 1
ATOM 1411 N N . MET B 1 35 ? 1.229 13.438 15.516 1 97.12 35 MET B N 1
ATOM 1412 C CA . MET B 1 35 ? 0.145 12.555 15.094 1 97.12 35 MET B CA 1
ATOM 1413 C C . MET B 1 35 ? -0.978 12.547 16.125 1 97.12 35 MET B C 1
ATOM 1415 O O . MET B 1 35 ? -0.742 12.273 17.312 1 97.12 35 MET B O 1
ATOM 1419 N N . VAL B 1 36 ? -2.141 12.906 15.672 1 95.19 36 VAL B N 1
ATOM 1420 C CA . VAL B 1 36 ? -3.311 12.945 16.547 1 95.19 36 VAL B CA 1
ATOM 1421 C C . VAL B 1 36 ? -4.375 11.984 16.016 1 95.19 36 VAL B C 1
ATOM 1423 O O . VAL B 1 36 ? -4.695 11.984 14.828 1 95.19 36 VAL B O 1
ATOM 1426 N N . GLU B 1 37 ? -4.844 11.172 16.891 1 96.25 37 GLU B N 1
ATOM 1427 C CA . GLU B 1 37 ? -5.984 10.32 16.578 1 96.25 37 GLU B CA 1
ATOM 1428 C C . GLU B 1 37 ? -7.293 10.945 17.047 1 96.25 37 GLU B C 1
ATOM 1430 O O . GLU B 1 37 ? -7.348 11.539 18.125 1 96.25 37 GLU B O 1
ATOM 1435 N N . THR B 1 38 ? -8.281 10.914 16.234 1 96.5 38 THR B N 1
ATOM 1436 C CA . THR B 1 38 ? -9.57 11.492 16.578 1 96.5 38 THR B CA 1
ATOM 1437 C C . THR B 1 38 ? -10.703 10.5 16.328 1 96.5 38 THR B C 1
ATOM 1439 O O . THR B 1 38 ? -10.617 9.68 15.414 1 96.5 38 THR B O 1
ATOM 1442 N N . LYS B 1 39 ? -11.758 10.633 17.047 1 94.06 39 LYS B N 1
ATOM 1443 C CA . LYS B 1 39 ? -12.961 9.828 16.844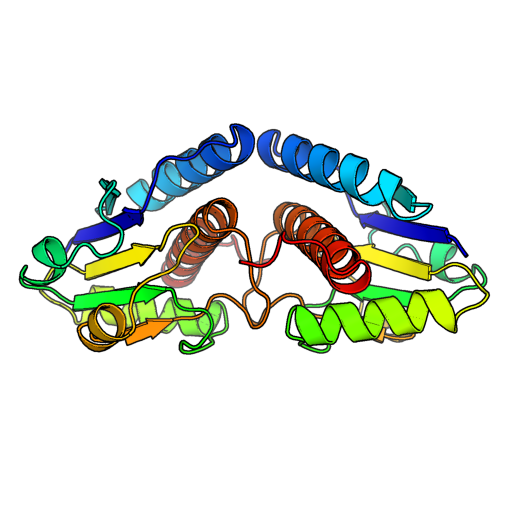 1 94.06 39 LYS B CA 1
ATOM 1444 C C . LYS B 1 39 ? -13.93 10.5 15.883 1 94.06 39 LYS B C 1
ATOM 1446 O O . LYS B 1 39 ? -14.867 9.875 15.398 1 94.06 39 LYS B O 1
ATOM 1451 N N . GLN B 1 40 ? -13.625 11.734 15.633 1 93.81 40 GLN B N 1
ATOM 1452 C CA . GLN B 1 40 ? -14.484 12.461 14.703 1 93.81 40 GLN B CA 1
ATOM 1453 C C . GLN B 1 40 ? -14.258 12 13.266 1 93.81 40 GLN B C 1
ATOM 1455 O O . GLN B 1 40 ? -13.141 12.086 12.75 1 93.81 40 GLN B O 1
ATOM 1460 N N . GLU B 1 41 ? -15.367 11.641 12.633 1 93.44 41 GLU B N 1
ATOM 1461 C CA . GLU B 1 41 ? -15.266 11.148 11.266 1 93.44 41 GLU B CA 1
ATOM 1462 C C . GLU B 1 41 ? -14.789 12.242 10.312 1 93.44 41 GLU B C 1
ATOM 1464 O O . GLU B 1 41 ? -14.023 11.984 9.391 1 93.44 41 GLU B O 1
ATOM 1469 N N . ASN B 1 42 ? -15.352 13.383 10.602 1 95.81 42 ASN B N 1
ATOM 1470 C CA . ASN B 1 42 ? -14.938 14.57 9.867 1 95.81 42 ASN B CA 1
ATOM 1471 C C . ASN B 1 42 ? -14.445 15.672 10.805 1 95.81 42 ASN B C 1
ATOM 1473 O O . ASN B 1 42 ? -15.242 16.453 11.328 1 95.81 42 ASN B O 1
ATOM 1477 N N . PRO B 1 43 ? -13.125 15.742 11.008 1 94.31 43 PRO B N 1
ATOM 1478 C CA . PRO B 1 43 ? -12.617 16.688 12 1 94.31 43 PRO B CA 1
ATOM 1479 C C . PRO B 1 43 ? -12.539 18.125 11.469 1 94.31 43 PRO B C 1
ATOM 1481 O O . PRO B 1 43 ? -11.453 18.703 11.406 1 94.31 43 PRO B O 1
ATOM 1484 N N . PHE B 1 44 ? -13.625 18.734 11.242 1 91.38 44 PHE B N 1
ATOM 1485 C CA . PHE B 1 44 ? -13.734 20.078 10.695 1 91.38 44 PHE B CA 1
ATOM 1486 C C . PHE B 1 44 ? -13.047 21.094 11.602 1 91.38 44 PHE B C 1
ATOM 1488 O O . PHE B 1 44 ? -12.508 22.094 11.133 1 91.38 44 PHE B O 1
ATOM 1495 N N . ASN B 1 45 ? -13.125 20.828 12.875 1 89.5 45 ASN B N 1
ATOM 1496 C CA . ASN B 1 45 ? -12.531 21.75 13.844 1 89.5 45 ASN B CA 1
ATOM 1497 C C . ASN B 1 45 ? -11.039 21.922 13.602 1 89.5 45 ASN B C 1
ATOM 1499 O O . ASN B 1 45 ? -10.469 22.969 13.93 1 89.5 45 ASN B O 1
ATOM 1503 N N . MET B 1 46 ? -10.398 20.938 13.039 1 89.88 46 MET B N 1
ATOM 1504 C CA . MET B 1 46 ? -8.977 21.016 12.742 1 89.88 46 MET B CA 1
ATOM 1505 C C . MET B 1 46 ? -8.719 21.875 11.5 1 89.88 46 MET B C 1
ATOM 1507 O O . MET B 1 46 ? -7.672 22.5 11.383 1 89.88 46 MET B O 1
ATOM 1511 N N . THR B 1 47 ? -9.695 21.859 10.641 1 87.81 47 THR B N 1
ATOM 1512 C CA . THR B 1 47 ? -9.516 22.547 9.375 1 87.81 47 THR B CA 1
ATOM 1513 C C . THR B 1 47 ? -9.68 24.047 9.555 1 87.81 47 THR B C 1
ATOM 1515 O O . THR B 1 47 ? -9.414 24.828 8.633 1 87.81 47 THR B O 1
ATOM 1518 N N . THR B 1 48 ? -10.094 24.484 10.734 1 85.06 48 THR B N 1
ATOM 1519 C CA . THR B 1 48 ? -10.227 25.906 11.031 1 85.06 48 THR B CA 1
ATOM 1520 C C . THR B 1 48 ? -8.867 26.516 11.383 1 85.06 48 THR B C 1
ATOM 1522 O O . THR B 1 48 ? -8.711 27.734 11.375 1 85.06 48 THR B O 1
ATOM 1525 N N . LYS B 1 49 ? -7.941 25.703 11.609 1 89.75 49 LYS B N 1
ATOM 1526 C CA . LYS B 1 49 ? -6.59 26.172 11.922 1 89.75 49 LYS B CA 1
ATOM 1527 C C . LYS B 1 49 ? -5.887 26.703 10.68 1 89.75 49 LYS B C 1
ATOM 1529 O O . LYS B 1 49 ? -6.105 26.203 9.578 1 89.75 49 LYS B O 1
ATOM 1534 N N . GLU B 1 50 ? -5.164 27.719 10.922 1 91.88 50 GLU B N 1
ATOM 1535 C CA . GLU B 1 50 ? -4.352 28.234 9.82 1 91.88 50 GLU B CA 1
ATOM 1536 C C . GLU B 1 50 ? -3.322 27.203 9.367 1 91.88 50 GLU B C 1
ATOM 1538 O O . GLU B 1 50 ? -2.627 26.609 10.195 1 91.88 50 GLU B O 1
ATOM 1543 N N . GLY B 1 51 ? -3.299 26.938 8.125 1 94.31 51 GLY B N 1
ATOM 1544 C CA . GLY B 1 51 ? -2.367 25.969 7.59 1 94.31 51 GLY B CA 1
ATOM 1545 C C . GLY B 1 51 ? -2.793 25.406 6.246 1 94.31 51 GLY B C 1
ATOM 1546 O O . GLY B 1 51 ? -3.783 25.859 5.668 1 94.31 51 GLY B O 1
ATOM 1547 N N . PHE B 1 52 ? -2.025 24.578 5.73 1 96.06 52 PHE B N 1
ATOM 1548 C CA . PHE B 1 52 ? -2.314 23.891 4.484 1 96.06 52 PHE B CA 1
ATOM 1549 C C . PHE B 1 52 ? -2.891 22.5 4.758 1 96.06 52 PHE B C 1
ATOM 1551 O O . PHE B 1 52 ? -2.258 21.688 5.43 1 96.06 52 PHE B O 1
ATOM 1558 N N . HIS B 1 53 ? -4.129 22.219 4.301 1 97.25 53 HIS B N 1
ATOM 1559 C CA . HIS B 1 53 ? -4.859 21.016 4.652 1 97.25 53 HIS B CA 1
ATOM 1560 C C . HIS B 1 53 ? -4.957 20.062 3.465 1 97.25 53 HIS B C 1
ATOM 1562 O O . HIS B 1 53 ? -5.43 20.453 2.391 1 97.25 53 HIS B O 1
ATOM 1568 N N . ILE B 1 54 ? -4.52 18.844 3.672 1 97.81 54 ILE B N 1
ATOM 1569 C CA . ILE B 1 54 ? -4.484 17.828 2.631 1 97.81 54 ILE B CA 1
ATOM 1570 C C . ILE B 1 54 ? -5.227 16.578 3.107 1 97.81 54 ILE B C 1
ATOM 1572 O O . ILE B 1 54 ? -4.984 16.078 4.211 1 97.81 54 ILE B O 1
ATOM 1576 N N . VAL B 1 55 ? -6.066 16.047 2.27 1 98.19 55 VAL B N 1
ATOM 1577 C CA . VAL B 1 55 ? -6.852 14.859 2.604 1 98.19 55 VAL B CA 1
ATOM 1578 C C . VAL B 1 55 ? -6.391 13.672 1.758 1 98.19 55 VAL B C 1
ATOM 1580 O O . VAL B 1 55 ? -6.191 13.805 0.548 1 98.19 55 VAL B O 1
ATOM 1583 N N . LEU B 1 56 ? -6.129 12.609 2.438 1 97.75 56 LEU B N 1
ATOM 1584 C CA . LEU B 1 56 ? -5.969 11.375 1.678 1 97.75 56 LEU B CA 1
ATOM 1585 C C . LEU B 1 56 ? -7.316 10.867 1.172 1 97.75 56 LEU B C 1
ATOM 1587 O O . LEU B 1 56 ? -8.266 10.727 1.949 1 97.75 56 LEU B O 1
ATOM 1591 N N . ASP B 1 57 ? -7.367 10.602 -0.081 1 95.5 57 ASP B N 1
ATOM 1592 C CA . ASP B 1 57 ? -8.609 10.266 -0.766 1 95.5 57 ASP B CA 1
ATOM 1593 C C . ASP B 1 57 ? -8.344 9.367 -1.977 1 95.5 57 ASP B C 1
ATOM 1595 O O . ASP B 1 57 ? -7.465 9.664 -2.791 1 95.5 57 ASP B O 1
ATOM 1599 N N . ALA B 1 58 ? -9.133 8.305 -2.074 1 91.44 58 ALA B N 1
ATOM 1600 C CA . ALA B 1 58 ? -8.953 7.363 -3.18 1 91.44 58 ALA B CA 1
ATOM 1601 C C . ALA B 1 58 ? -9.109 8.07 -4.527 1 91.44 58 ALA B C 1
ATOM 1603 O O . ALA B 1 58 ? -8.523 7.645 -5.523 1 91.44 58 ALA B O 1
ATOM 1604 N N . GLN B 1 59 ? -9.797 9.156 -4.59 1 92.88 59 GLN B N 1
ATOM 1605 C CA . GLN B 1 59 ? -10.055 9.875 -5.828 1 92.88 59 GLN B CA 1
ATOM 1606 C C . GLN B 1 59 ? -9.141 11.094 -5.957 1 92.88 59 GLN B C 1
ATOM 1608 O O . GLN B 1 59 ? -9.352 11.945 -6.824 1 92.88 59 GLN B O 1
ATOM 1613 N N . GLY B 1 60 ? -8.188 11.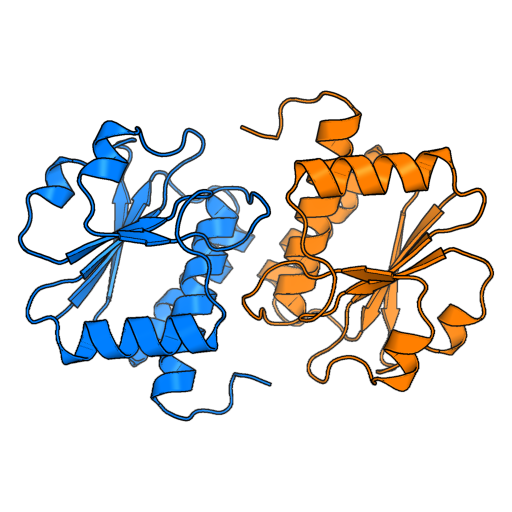203 -5.098 1 96.62 60 GLY B N 1
ATOM 1614 C CA . GLY B 1 60 ? -7.273 12.336 -5.117 1 96.62 60 GLY B CA 1
ATOM 1615 C C . GLY B 1 60 ? -6.195 12.211 -6.18 1 96.62 60 GLY B C 1
ATOM 1616 O O . GLY B 1 60 ? -6.27 11.344 -7.051 1 96.62 60 GLY B O 1
ATOM 1617 N N . LYS B 1 61 ? -5.277 13.109 -6.18 1 97.44 61 LYS B N 1
ATOM 1618 C CA . LYS B 1 61 ? -4.176 13.156 -7.137 1 97.44 61 LYS B CA 1
ATOM 1619 C C . LYS B 1 61 ? -3.213 11.992 -6.922 1 97.44 61 LYS B C 1
ATOM 1621 O O . LYS B 1 61 ? -2.779 11.742 -5.793 1 97.44 61 LYS B O 1
ATOM 1626 N N . LEU B 1 62 ? -2.898 11.305 -7.93 1 97.69 62 LEU B N 1
ATOM 1627 C CA . LEU B 1 62 ? -1.901 10.242 -7.906 1 97.69 62 LEU B CA 1
ATOM 1628 C C . LEU B 1 62 ? -0.513 10.789 -8.211 1 97.69 62 LEU B C 1
ATOM 1630 O O . LEU B 1 62 ? -0.36 11.656 -9.078 1 97.69 62 LEU B O 1
ATOM 1634 N N . MET B 1 63 ? 0.458 10.281 -7.512 1 97.62 63 MET B N 1
ATOM 1635 C CA . MET B 1 63 ? 1.842 10.703 -7.715 1 97.62 63 MET B CA 1
ATOM 1636 C C . MET B 1 63 ? 2.793 9.523 -7.574 1 97.62 63 MET B C 1
ATOM 1638 O O . MET B 1 63 ? 2.51 8.57 -6.836 1 97.62 63 MET B O 1
ATOM 1642 N N . THR B 1 64 ? 3.877 9.586 -8.289 1 97.56 64 THR B N 1
ATOM 1643 C CA . THR B 1 64 ? 4.992 8.695 -7.973 1 97.56 64 THR B CA 1
ATOM 1644 C C . THR B 1 64 ? 5.664 9.117 -6.672 1 97.56 64 THR B C 1
ATOM 1646 O O . THR B 1 64 ? 5.414 10.211 -6.16 1 97.56 64 THR B O 1
ATOM 1649 N N . SER B 1 65 ? 6.484 8.234 -6.164 1 97.56 65 SER B N 1
ATOM 1650 C CA . SER B 1 65 ? 7.223 8.602 -4.961 1 97.56 65 SER B CA 1
ATOM 1651 C C . SER B 1 65 ? 8.078 9.844 -5.191 1 97.56 65 SER B C 1
ATOM 1653 O O . SER B 1 65 ? 8.195 10.695 -4.305 1 97.56 65 SER B O 1
ATOM 1655 N N . GLU B 1 66 ? 8.633 9.961 -6.387 1 97.31 66 GLU B N 1
ATOM 1656 C CA . GLU B 1 66 ? 9.469 11.117 -6.711 1 97.31 66 GLU B CA 1
ATOM 1657 C C . GLU B 1 66 ? 8.641 12.391 -6.805 1 97.31 66 GLU B C 1
ATOM 1659 O O . GLU B 1 66 ? 9.055 13.445 -6.312 1 97.31 66 GLU B O 1
ATOM 1664 N N . GLU B 1 67 ? 7.555 12.266 -7.449 1 98.06 67 GLU B N 1
ATOM 1665 C CA . GLU B 1 67 ? 6.656 13.406 -7.539 1 98.06 67 GLU B CA 1
ATOM 1666 C C . GLU B 1 67 ? 6.152 13.828 -6.156 1 98.06 67 GLU B C 1
ATOM 1668 O O . GLU B 1 67 ? 6.051 15.016 -5.863 1 98.06 67 GLU B O 1
ATOM 1673 N N . PHE B 1 68 ? 5.828 12.867 -5.363 1 98.31 68 PHE B N 1
ATOM 1674 C CA . PHE B 1 68 ? 5.391 13.133 -3.996 1 98.31 68 PHE B CA 1
ATOM 1675 C C . PHE B 1 68 ? 6.496 13.82 -3.199 1 98.31 68 PHE B C 1
ATOM 1677 O O . PHE B 1 68 ? 6.234 14.766 -2.449 1 98.31 68 PHE B O 1
ATOM 1684 N N . ALA B 1 69 ? 7.684 13.359 -3.363 1 98.19 69 ALA B N 1
ATOM 1685 C CA . ALA B 1 69 ? 8.828 13.977 -2.697 1 98.19 69 ALA B CA 1
ATOM 1686 C C . ALA B 1 69 ? 8.969 15.445 -3.1 1 98.19 69 ALA B C 1
ATOM 1688 O O . ALA B 1 69 ? 9.211 16.312 -2.254 1 98.19 69 ALA B O 1
ATOM 1689 N N . SER B 1 70 ? 8.891 15.688 -4.414 1 98.12 70 SER B N 1
ATOM 1690 C CA . SER B 1 70 ? 8.953 17.062 -4.902 1 98.12 70 SER B CA 1
ATOM 1691 C C . SER B 1 70 ? 7.844 17.906 -4.297 1 98.12 70 SER B C 1
ATOM 1693 O O . SER B 1 70 ? 8.078 19.062 -3.904 1 98.12 70 SER B O 1
ATOM 1695 N N . PHE B 1 71 ? 6.676 17.344 -4.23 1 97.69 71 PHE B N 1
ATOM 1696 C CA . PHE B 1 71 ? 5.527 18.031 -3.635 1 97.69 71 PHE B CA 1
ATOM 1697 C C . PHE B 1 71 ? 5.797 18.359 -2.172 1 97.69 71 PHE B C 1
ATOM 1699 O O . PHE B 1 71 ? 5.555 19.484 -1.734 1 97.69 71 PHE B O 1
ATOM 1706 N N . ILE B 1 72 ? 6.289 17.422 -1.398 1 97.62 72 ILE B N 1
ATOM 1707 C CA . ILE B 1 72 ? 6.609 17.609 0.013 1 97.62 72 ILE B CA 1
ATOM 1708 C C . ILE B 1 72 ? 7.695 18.672 0.161 1 97.62 72 ILE B C 1
ATOM 1710 O O . ILE B 1 72 ? 7.609 19.531 1.039 1 97.62 72 ILE B O 1
ATOM 1714 N N . GLU B 1 73 ? 8.68 18.562 -0.666 1 97.12 73 GLU B N 1
ATOM 1715 C CA . GLU B 1 73 ? 9.75 19.547 -0.628 1 97.12 73 GLU B CA 1
ATOM 1716 C C . GLU B 1 73 ? 9.203 20.969 -0.826 1 97.12 73 GLU B C 1
ATOM 1718 O O . GLU B 1 73 ? 9.586 21.891 -0.102 1 97.12 73 GLU B O 1
ATOM 1723 N N . ASP B 1 74 ? 8.398 21.062 -1.794 1 95.94 74 ASP B N 1
ATOM 1724 C CA . ASP B 1 74 ? 7.766 22.344 -2.064 1 95.94 74 ASP B CA 1
ATOM 1725 C C . ASP B 1 74 ? 6.977 22.844 -0.854 1 95.94 74 ASP B C 1
ATOM 1727 O O . ASP B 1 74 ? 7.051 24.016 -0.496 1 95.94 74 ASP B O 1
ATOM 1731 N N . LEU B 1 75 ? 6.215 21.953 -0.257 1 94.56 75 LEU B N 1
ATOM 1732 C CA . LEU B 1 75 ? 5.43 22.297 0.922 1 94.56 75 LEU B CA 1
ATOM 1733 C C . LEU B 1 75 ? 6.328 22.797 2.051 1 94.56 75 LEU B C 1
ATOM 1735 O O . LEU B 1 75 ? 6.051 23.828 2.664 1 94.56 75 LEU B O 1
ATOM 1739 N N . LEU B 1 76 ? 7.371 22.078 2.289 1 91.94 76 LEU B N 1
ATOM 1740 C CA . LEU B 1 76 ? 8.266 22.359 3.404 1 91.94 76 LEU B CA 1
ATOM 1741 C C . LEU B 1 76 ? 9.031 23.656 3.16 1 91.94 76 LEU B C 1
ATOM 1743 O O . LEU B 1 76 ? 9.414 24.344 4.109 1 91.94 76 LEU B O 1
ATOM 1747 N N . THR B 1 77 ? 9.203 24.047 1.939 1 91.94 77 THR B N 1
ATOM 1748 C CA . THR B 1 77 ? 10.016 25.203 1.616 1 91.94 77 THR B CA 1
ATOM 1749 C C . THR B 1 77 ? 9.133 26.438 1.429 1 91.94 77 THR B C 1
ATOM 1751 O O . THR B 1 77 ? 9.586 27.562 1.658 1 91.94 77 THR B O 1
ATOM 1754 N N . THR B 1 78 ? 7.977 26.266 0.963 1 88.38 78 THR B N 1
ATOM 1755 C CA . THR B 1 78 ? 7.164 27.406 0.565 1 88.38 78 THR B CA 1
ATOM 1756 C C . THR B 1 78 ? 6.129 27.734 1.637 1 88.38 78 THR B C 1
ATOM 1758 O O . THR B 1 78 ? 5.762 28.891 1.82 1 88.38 78 THR B O 1
ATOM 1761 N N . GLN B 1 79 ? 5.648 26.734 2.166 1 83.38 79 GLN B N 1
ATOM 1762 C CA . GLN B 1 79 ? 4.59 26.938 3.148 1 83.38 79 GLN B CA 1
ATOM 1763 C C . GLN B 1 79 ? 5.156 27.484 4.457 1 83.38 79 GLN B C 1
ATOM 1765 O O . GLN B 1 79 ? 6.133 26.953 4.988 1 83.38 79 GLN B O 1
ATOM 1770 N N . SER B 1 80 ? 4.539 28.562 4.887 1 83.38 80 SER B N 1
ATOM 1771 C CA . SER B 1 80 ? 4.953 29.141 6.16 1 83.38 80 SER B CA 1
ATOM 1772 C C . SER B 1 80 ? 4.141 28.578 7.316 1 83.38 80 SER B C 1
ATOM 1774 O O . SER B 1 80 ? 4.637 28.469 8.438 1 83.38 80 SER B O 1
ATOM 1776 N N . ASN B 1 81 ? 2.988 28.203 7.016 1 91 81 ASN B N 1
ATOM 1777 C CA . ASN B 1 81 ? 2.1 27.672 8.047 1 91 81 ASN B CA 1
ATOM 1778 C C . ASN B 1 81 ? 2.221 26.156 8.156 1 91 81 ASN B C 1
ATOM 1780 O O . ASN B 1 81 ? 2.861 25.516 7.32 1 91 81 ASN B O 1
ATOM 1784 N N . ASP B 1 82 ? 1.611 25.609 9.219 1 95.5 82 ASP B N 1
ATOM 1785 C CA . ASP B 1 82 ? 1.607 24.172 9.461 1 95.5 82 ASP B CA 1
ATOM 1786 C C . ASP B 1 82 ? 0.885 23.422 8.336 1 95.5 82 ASP B C 1
ATOM 1788 O O . ASP B 1 82 ? 0.047 24 7.645 1 95.5 82 ASP B O 1
ATOM 1792 N N . VAL B 1 83 ? 1.272 22.266 8.133 1 96.94 83 VAL B N 1
ATOM 1793 C CA . VAL B 1 83 ? 0.642 21.391 7.145 1 96.94 83 VAL B CA 1
ATOM 1794 C C . VAL B 1 83 ? -0.112 20.281 7.859 1 96.94 83 VAL B C 1
ATOM 1796 O O . VAL B 1 83 ? 0.41 19.672 8.797 1 96.94 83 VAL B O 1
ATOM 1799 N N . TYR B 1 84 ? -1.334 20.016 7.457 1 97.38 84 TYR B N 1
ATOM 1800 C CA . TYR B 1 84 ? -2.176 18.984 8.055 1 97.38 84 TYR B CA 1
ATOM 1801 C C . TYR B 1 84 ? -2.531 17.906 7.039 1 97.38 84 TYR B C 1
ATOM 1803 O O . TYR B 1 84 ? -3.082 18.219 5.977 1 97.38 84 TYR B O 1
ATOM 1811 N N . PHE B 1 85 ? -2.186 16.703 7.309 1 98.31 85 PHE B N 1
ATOM 1812 C CA . PHE B 1 85 ? -2.623 15.547 6.535 1 98.31 85 PHE B CA 1
ATOM 1813 C C . PHE B 1 85 ? -3.738 14.797 7.254 1 98.31 85 PHE B C 1
ATOM 1815 O O . PHE B 1 85 ? -3.6 14.453 8.43 1 98.31 85 PHE B O 1
ATOM 1822 N N . TYR B 1 86 ? -4.789 14.562 6.547 1 98.38 86 TYR B N 1
ATOM 1823 C CA . TYR B 1 86 ? -5.926 13.867 7.133 1 98.38 86 TYR B CA 1
ATOM 1824 C C . TYR B 1 86 ? -6.062 12.461 6.559 1 98.38 86 TYR B C 1
ATOM 1826 O O . TYR B 1 86 ? -6.121 12.289 5.34 1 98.38 86 TYR B O 1
ATOM 1834 N N . ILE B 1 87 ? -6.117 11.484 7.426 1 97.75 87 ILE B N 1
ATOM 1835 C CA . ILE B 1 87 ? -6.32 10.086 7.059 1 97.75 87 ILE B CA 1
ATOM 1836 C C . ILE B 1 87 ? -7.668 9.602 7.594 1 97.75 87 ILE B C 1
ATOM 1838 O O . ILE B 1 87 ? -7.879 9.562 8.805 1 97.75 87 ILE B O 1
ATOM 1842 N N . GLY B 1 88 ? -8.5 9.18 6.777 1 96 88 GLY B N 1
ATOM 1843 C CA . GLY B 1 88 ? -9.875 8.836 7.121 1 96 88 GLY B CA 1
ATOM 1844 C C . GLY B 1 88 ? -10 7.488 7.801 1 96 88 GLY B C 1
ATOM 1845 O O . GLY B 1 88 ? -9.07 6.68 7.762 1 96 88 GLY B O 1
ATOM 1846 N N . GLY B 1 89 ? -11.148 7.273 8.383 1 93 89 GLY B N 1
ATOM 1847 C CA . GLY B 1 89 ? -11.5 5.992 8.969 1 93 89 GLY B CA 1
ATOM 1848 C C . GLY B 1 89 ? -12.219 5.074 7.996 1 93 89 GLY B C 1
ATOM 1849 O O . GLY B 1 89 ? -12.125 5.242 6.781 1 93 89 GLY B O 1
ATOM 1850 N N . PRO B 1 90 ? -12.914 4.051 8.539 1 88.25 90 PRO B N 1
ATOM 1851 C CA . PRO B 1 90 ? -13.586 3.055 7.703 1 88.25 90 PRO B CA 1
ATOM 1852 C C . PRO B 1 90 ? -14.641 3.668 6.789 1 88.25 90 PRO B C 1
ATOM 1854 O O . PRO B 1 90 ? -14.867 3.172 5.68 1 88.25 90 PRO B O 1
ATOM 1857 N N . GLU B 1 91 ? -15.234 4.766 7.203 1 88.56 91 GLU B N 1
ATOM 1858 C CA . GLU B 1 91 ? -16.328 5.363 6.43 1 88.56 91 GLU B CA 1
ATOM 1859 C C . GLU B 1 91 ? -15.797 6.438 5.48 1 88.56 91 GLU B C 1
ATOM 1861 O O . GLU B 1 91 ? -16.547 6.969 4.664 1 88.56 91 GLU B O 1
ATOM 1866 N N . GLY B 1 92 ? -14.57 6.723 5.559 1 92.19 92 GLY B N 1
ATOM 1867 C CA . GLY B 1 92 ? -14.023 7.809 4.762 1 92.19 92 GLY B CA 1
ATOM 1868 C C . GLY B 1 92 ? -14.531 9.172 5.176 1 92.19 92 GLY B C 1
ATOM 1869 O O . GLY B 1 92 ? -15.289 9.289 6.141 1 92.19 92 GLY B O 1
ATOM 1870 N N . PHE B 1 93 ? -14.07 10.211 4.523 1 96.31 93 PHE B N 1
ATOM 1871 C CA . PHE B 1 93 ? -14.484 11.578 4.789 1 96.31 93 PHE B CA 1
ATOM 1872 C C . PHE B 1 93 ? -15.695 11.953 3.939 1 96.31 93 PHE B C 1
ATOM 1874 O O . PHE B 1 93 ? -15.883 11.406 2.85 1 96.31 93 PHE B O 1
ATOM 1881 N N . SER B 1 94 ? -16.484 12.844 4.434 1 96.06 94 SER B N 1
ATOM 1882 C CA . SER B 1 94 ? -17.578 13.398 3.631 1 96.06 94 SER B CA 1
ATOM 1883 C C . SER B 1 94 ? -17.047 14.273 2.502 1 96.06 94 SER B C 1
ATOM 1885 O O . SER B 1 94 ? -15.93 14.797 2.59 1 96.06 94 SER B O 1
ATOM 1887 N N . GLU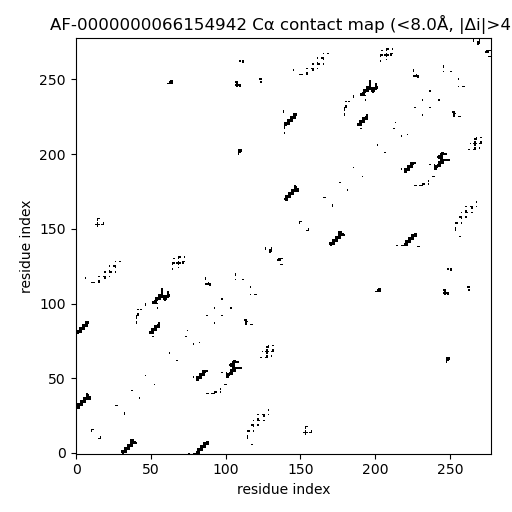 B 1 95 ? -17.859 14.383 1.465 1 96.12 95 GLU B N 1
ATOM 1888 C CA . GLU B 1 95 ? -17.484 15.258 0.362 1 96.12 95 GLU B CA 1
ATOM 1889 C C . GLU B 1 95 ? -17.281 16.688 0.844 1 96.12 95 GLU B C 1
ATOM 1891 O O . GLU B 1 95 ? -16.375 17.391 0.38 1 96.12 95 GLU B O 1
ATOM 1896 N N . ALA B 1 96 ?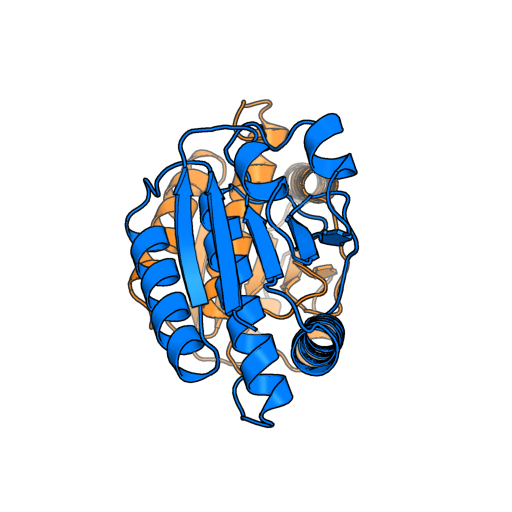 -18.156 17.141 1.731 1 95.94 96 ALA B N 1
ATOM 1897 C CA . ALA B 1 96 ? -18.031 18.484 2.297 1 95.94 96 ALA B CA 1
ATOM 1898 C C . ALA B 1 96 ? -16.672 18.688 2.955 1 95.94 96 ALA B C 1
ATOM 1900 O O . ALA B 1 96 ? -16.047 19.734 2.797 1 95.94 96 ALA B O 1
ATOM 1901 N N . PHE B 1 97 ? -16.156 17.688 3.674 1 97.12 97 PHE B N 1
ATOM 1902 C CA . PHE B 1 97 ? -14.867 17.766 4.344 1 97.12 97 PHE B CA 1
ATOM 1903 C C . PHE B 1 97 ? -13.727 17.797 3.328 1 97.12 97 PHE B C 1
ATOM 1905 O O . PHE B 1 97 ? -12.828 18.625 3.428 1 97.12 97 PHE B O 1
ATOM 1912 N N . LYS B 1 98 ? -13.812 16.891 2.352 1 96.75 98 LYS B N 1
ATOM 1913 C CA . LYS B 1 98 ? -12.781 16.812 1.316 1 96.75 98 LYS B CA 1
ATOM 1914 C C . LYS B 1 98 ? -12.672 18.125 0.55 1 96.75 98 LYS B C 1
ATOM 1916 O O . LYS B 1 98 ? -11.57 18.562 0.211 1 96.75 98 LYS B O 1
ATOM 1921 N N . ASN B 1 99 ? -13.789 18.734 0.348 1 94.69 99 ASN B N 1
ATOM 1922 C CA . ASN B 1 99 ? -13.836 19.969 -0.43 1 94.69 99 ASN B CA 1
ATOM 1923 C C . ASN B 1 99 ? -13.273 21.141 0.36 1 94.69 99 ASN B C 1
ATOM 1925 O O . ASN B 1 99 ? -12.945 22.188 -0.217 1 94.69 99 ASN B O 1
ATOM 1929 N N . ASN B 1 100 ? -13.172 21.031 1.621 1 94.31 100 ASN B N 1
ATOM 1930 C CA . ASN B 1 100 ? -12.641 22.094 2.475 1 94.31 100 ASN B CA 1
ATOM 1931 C C . ASN B 1 100 ? -11.117 22.062 2.523 1 94.31 100 ASN B C 1
ATOM 1933 O O . ASN B 1 100 ? -10.492 23 2.996 1 94.31 100 ASN B O 1
ATOM 1937 N N . ALA B 1 101 ? -10.477 21 2.076 1 96.12 101 ALA B N 1
ATOM 1938 C CA . ALA B 1 101 ? -9.023 20.859 2.064 1 96.12 101 ALA B CA 1
ATOM 1939 C C . ALA B 1 101 ? -8.43 21.484 0.801 1 96.12 101 ALA B C 1
ATOM 1941 O O . ALA B 1 101 ? -9.094 21.547 -0.235 1 96.12 101 ALA B O 1
ATOM 1942 N N . GLN B 1 102 ? -7.246 21.906 0.848 1 95.19 102 GLN B N 1
ATOM 1943 C CA . GLN B 1 102 ? -6.582 22.547 -0.287 1 95.19 102 GLN B CA 1
ATOM 1944 C C . GLN B 1 102 ? -6.199 21.516 -1.344 1 95.19 102 GLN B C 1
ATOM 1946 O O . GLN B 1 102 ? -6.047 21.844 -2.521 1 95.19 102 GLN B O 1
ATOM 1951 N N . MET B 1 103 ? -6.027 20.234 -0.87 1 96.25 103 MET B N 1
ATOM 1952 C CA . MET B 1 103 ? -5.582 19.203 -1.803 1 96.25 103 MET B CA 1
ATOM 1953 C C . MET B 1 103 ? -6.051 17.828 -1.352 1 96.25 103 MET B C 1
ATOM 1955 O O . MET B 1 103 ? -6.266 17.594 -0.16 1 96.25 103 MET B O 1
ATOM 1959 N N . ARG B 1 104 ? -6.281 16.984 -2.33 1 97.75 104 ARG B N 1
ATOM 1960 C CA . ARG B 1 104 ? -6.566 15.562 -2.121 1 97.75 104 ARG B CA 1
ATOM 1961 C C . ARG B 1 104 ? -5.516 14.688 -2.801 1 97.75 104 ARG B C 1
ATOM 1963 O O . ARG B 1 104 ? -5.191 14.898 -3.971 1 97.75 104 ARG B O 1
ATOM 1970 N N . ILE B 1 105 ? -5.004 13.75 -2.037 1 97.88 105 ILE B N 1
ATOM 1971 C CA . ILE B 1 105 ? -3.977 12.867 -2.58 1 97.88 105 ILE B CA 1
ATOM 1972 C C . ILE B 1 105 ? -4.426 11.414 -2.455 1 97.88 105 ILE B C 1
ATOM 1974 O O . ILE B 1 105 ? -5.031 11.031 -1.449 1 97.88 105 ILE B O 1
ATOM 1978 N N . SER B 1 106 ? -4.164 10.688 -3.488 1 97.5 106 SER B N 1
ATOM 1979 C CA . SER B 1 106 ? -4.414 9.25 -3.475 1 97.5 106 SER B CA 1
ATOM 1980 C C . SER B 1 106 ? -3.109 8.461 -3.402 1 97.5 106 SER B C 1
ATOM 1982 O O . SER B 1 106 ? -2.131 8.812 -4.066 1 97.5 106 SER B O 1
ATOM 1984 N N . LEU B 1 107 ? -3.088 7.438 -2.613 1 96.62 107 LEU B N 1
ATOM 1985 C CA . LEU B 1 107 ? -1.898 6.605 -2.473 1 96.62 107 LEU B CA 1
ATOM 1986 C C . LEU B 1 107 ? -1.802 5.598 -3.613 1 96.62 107 LEU B C 1
ATOM 1988 O O . LEU B 1 107 ? -0.707 5.148 -3.957 1 96.62 107 LEU B O 1
ATOM 1992 N N . SER B 1 108 ? -2.928 5.23 -4.164 1 96.75 108 SER B N 1
ATOM 1993 C CA . SER B 1 108 ? -3.006 4.219 -5.215 1 96.75 108 SER B CA 1
ATOM 1994 C C . SER B 1 108 ? -4.387 4.195 -5.855 1 96.75 108 SER B C 1
ATOM 1996 O O . SER B 1 108 ? -5.34 4.766 -5.32 1 96.75 108 SER B O 1
ATOM 1998 N N . LEU B 1 109 ? -4.449 3.586 -7.008 1 96.25 109 LEU B N 1
ATOM 1999 C CA . LEU B 1 109 ? -5.754 3.289 -7.59 1 96.25 109 LEU B CA 1
ATOM 2000 C C . LEU B 1 109 ? -6.5 2.256 -6.758 1 96.25 109 LEU B C 1
ATOM 2002 O O . LEU B 1 109 ? -7.734 2.242 -6.738 1 96.25 109 LEU B O 1
ATOM 2006 N N . MET B 1 110 ? -5.781 1.441 -6.121 1 96.56 110 MET B N 1
ATOM 2007 C CA . MET B 1 110 ? -6.367 0.395 -5.285 1 96.56 110 MET B CA 1
ATOM 2008 C C . MET B 1 110 ? -6.82 0.958 -3.945 1 96.56 110 MET B C 1
ATOM 2010 O O . MET B 1 110 ? -6.211 1.892 -3.42 1 96.56 110 MET B O 1
ATOM 2014 N N . THR B 1 111 ? -7.785 0.362 -3.387 1 94.25 111 THR B N 1
ATOM 2015 C CA . THR B 1 111 ? -8.305 0.745 -2.076 1 94.25 111 THR B CA 1
ATOM 2016 C C . THR B 1 111 ? -7.641 -0.074 -0.973 1 94.25 111 THR B C 1
ATOM 2018 O O . THR B 1 111 ? -7.551 -1.3 -1.071 1 94.25 111 THR B O 1
ATOM 2021 N N . PHE B 1 112 ? -7.191 0.592 -0.001 1 94.06 112 PHE B N 1
ATOM 2022 C CA . PHE B 1 112 ? -6.594 -0.07 1.153 1 94.06 112 PHE B CA 1
ATOM 2023 C C . PHE B 1 112 ? -7.422 0.177 2.408 1 94.06 112 PHE B C 1
ATOM 2025 O O . PHE B 1 112 ? -8.039 1.232 2.551 1 94.06 112 PHE B O 1
ATOM 2032 N N . PRO B 1 113 ? -7.422 -0.821 3.305 1 94.69 113 PRO B N 1
ATOM 2033 C CA . PRO B 1 113 ? -8.016 -0.528 4.613 1 94.69 113 PRO B CA 1
ATOM 2034 C C . PRO B 1 113 ? -7.387 0.69 5.285 1 94.69 113 PRO B C 1
ATOM 2036 O O . PRO B 1 113 ? -6.18 0.919 5.152 1 94.69 113 PRO B O 1
ATOM 2039 N N . HIS B 1 114 ? -8.117 1.372 6.027 1 95.06 114 HIS B N 1
ATOM 2040 C CA . HIS B 1 114 ? -7.699 2.666 6.559 1 95.06 114 HIS B CA 1
ATOM 2041 C C . HIS B 1 114 ? -6.457 2.527 7.43 1 95.06 114 HIS B C 1
ATOM 2043 O O . HIS B 1 114 ? -5.586 3.4 7.418 1 95.06 114 HIS B O 1
ATOM 2049 N N . GLU B 1 115 ? -6.375 1.482 8.203 1 96.38 115 GLU B N 1
ATOM 2050 C CA . GLU B 1 115 ? -5.191 1.31 9.039 1 96.38 115 GLU B CA 1
ATOM 2051 C C . GLU B 1 115 ? -3.938 1.108 8.188 1 96.38 115 GLU B C 1
ATOM 2053 O O . GLU B 1 115 ? -2.885 1.676 8.484 1 96.38 115 GLU B O 1
ATOM 2058 N N . LEU B 1 116 ? -4.043 0.329 7.176 1 96.75 116 LEU B N 1
ATOM 2059 C CA . LEU B 1 116 ? -2.91 0.097 6.285 1 96.75 116 LEU B CA 1
ATOM 2060 C C . LEU B 1 116 ? -2.566 1.36 5.504 1 96.75 116 LEU B C 1
ATOM 2062 O O . LEU B 1 116 ? -1.392 1.638 5.25 1 96.75 116 LEU B O 1
ATOM 2066 N N . ALA B 1 117 ? -3.607 2.076 5.109 1 96.81 117 ALA B N 1
ATOM 2067 C CA . ALA B 1 117 ? -3.373 3.344 4.422 1 96.81 117 ALA B CA 1
ATOM 2068 C C . ALA B 1 117 ? -2.523 4.281 5.273 1 96.81 117 ALA B C 1
ATOM 2070 O O . ALA B 1 117 ? -1.661 4.992 4.754 1 96.81 117 ALA B O 1
ATOM 2071 N N . ARG B 1 118 ? -2.811 4.34 6.551 1 97.81 118 ARG B N 1
ATOM 2072 C CA . ARG B 1 118 ? -2.029 5.152 7.477 1 97.81 118 ARG B CA 1
ATOM 2073 C C . ARG B 1 118 ? -0.563 4.73 7.469 1 97.81 118 ARG B C 1
ATOM 2075 O O . ARG B 1 118 ? 0.332 5.574 7.422 1 97.81 118 ARG B O 1
ATOM 2082 N N . LEU B 1 119 ? -0.339 3.428 7.562 1 98.25 119 LEU B N 1
ATOM 2083 C CA . LEU B 1 119 ? 1.014 2.883 7.52 1 98.25 119 LEU B CA 1
ATOM 2084 C C . LEU B 1 119 ? 1.704 3.246 6.211 1 98.25 119 LEU B C 1
ATOM 2086 O O . LEU B 1 119 ? 2.844 3.721 6.215 1 98.25 119 LEU B O 1
ATOM 2090 N N . PHE B 1 120 ? 1.004 3.111 5.121 1 97.56 120 PHE B N 1
ATOM 2091 C CA . PHE B 1 120 ? 1.551 3.365 3.795 1 97.56 120 PHE B CA 1
ATOM 2092 C C . PHE B 1 120 ? 1.889 4.844 3.623 1 97.56 120 PHE B C 1
ATOM 2094 O O . PHE B 1 120 ? 2.932 5.184 3.062 1 97.56 120 PHE B O 1
ATOM 2101 N N . PHE B 1 121 ? 1.036 5.609 4.105 1 98.5 121 PHE B N 1
ATOM 2102 C CA . PHE B 1 121 ? 1.269 7.043 3.98 1 98.5 121 PHE B CA 1
ATOM 2103 C C . PHE B 1 121 ? 2.531 7.453 4.73 1 98.5 121 PHE B C 1
ATOM 2105 O O . PHE B 1 121 ? 3.361 8.195 4.199 1 98.5 121 PHE B O 1
ATOM 2112 N N . LEU B 1 122 ? 2.676 6.984 5.941 1 98.69 122 LEU B N 1
ATOM 2113 C CA . LEU B 1 122 ? 3.848 7.348 6.73 1 98.69 122 LEU B CA 1
ATOM 2114 C C . LEU B 1 122 ? 5.125 6.828 6.078 1 98.69 122 LEU B C 1
ATOM 2116 O O . LEU B 1 122 ? 6.16 7.496 6.105 1 98.69 122 LEU B O 1
ATOM 2120 N N . GLU B 1 123 ? 5.051 5.629 5.539 1 98.25 123 GLU B N 1
ATOM 2121 C CA . GLU B 1 123 ? 6.191 5.113 4.785 1 98.25 123 GLU B CA 1
ATOM 2122 C C . GLU B 1 123 ? 6.555 6.035 3.627 1 98.25 123 GLU B C 1
ATOM 2124 O O . GLU B 1 123 ? 7.73 6.344 3.414 1 98.25 123 GLU B O 1
ATOM 2129 N N . GLN B 1 124 ? 5.574 6.473 2.865 1 98.31 124 GLN B N 1
ATOM 2130 C CA . GLN B 1 124 ? 5.836 7.316 1.704 1 98.31 124 GLN B CA 1
ATOM 2131 C C . GLN B 1 124 ? 6.348 8.688 2.127 1 98.31 124 GLN B C 1
ATOM 2133 O O . GLN B 1 124 ? 7.172 9.289 1.434 1 98.31 124 GLN B O 1
ATOM 2138 N N . LEU B 1 125 ? 5.754 9.211 3.236 1 98.56 125 LEU B N 1
ATOM 2139 C CA . LEU B 1 125 ? 6.277 10.469 3.766 1 98.56 125 LEU B CA 1
ATOM 2140 C C . LEU B 1 125 ? 7.746 10.328 4.148 1 98.56 125 LEU B C 1
ATOM 2142 O O . LEU B 1 125 ? 8.562 11.195 3.828 1 98.56 125 LEU B O 1
ATOM 2146 N N . TYR B 1 126 ? 8.062 9.25 4.828 1 98.44 126 TYR B N 1
ATOM 2147 C CA . TYR B 1 126 ? 9.453 8.953 5.16 1 98.44 126 TYR B CA 1
ATOM 2148 C C . TYR B 1 126 ? 10.305 8.859 3.902 1 98.44 126 TYR B C 1
ATOM 2150 O O . TYR B 1 126 ? 11.375 9.469 3.82 1 98.44 126 TYR B O 1
ATOM 2158 N N . ARG B 1 127 ? 9.852 8.148 2.99 1 98 127 ARG B N 1
ATOM 2159 C CA . ARG B 1 127 ? 10.562 7.988 1.724 1 98 127 ARG B CA 1
ATOM 2160 C C . ARG B 1 127 ? 10.789 9.336 1.054 1 98 127 ARG B C 1
ATOM 2162 O O . ARG B 1 127 ? 11.883 9.609 0.548 1 98 127 ARG B O 1
ATOM 2169 N N . ALA B 1 128 ? 9.789 10.133 1 1 98.25 128 ALA B N 1
ATOM 2170 C CA . ALA B 1 128 ? 9.906 11.461 0.406 1 98.25 128 ALA B CA 1
ATOM 2171 C C . ALA B 1 128 ? 11.016 12.273 1.078 1 98.25 128 ALA B C 1
ATOM 2173 O O . ALA B 1 128 ? 11.812 12.922 0.403 1 98.25 128 ALA B O 1
ATOM 2174 N N . LEU B 1 129 ? 11.039 12.188 2.391 1 98.19 129 LEU B N 1
ATOM 2175 C CA . LEU B 1 129 ? 12.031 12.945 3.148 1 98.19 129 LEU B CA 1
ATOM 2176 C C . LEU B 1 129 ? 13.438 12.422 2.871 1 98.19 129 LEU B C 1
ATOM 2178 O O . LEU B 1 129 ? 14.391 13.203 2.787 1 98.19 129 LEU B O 1
ATOM 2182 N N . THR B 1 130 ? 13.555 11.086 2.742 1 97.75 130 THR B N 1
ATOM 2183 C CA . THR B 1 130 ? 14.859 10.516 2.42 1 97.75 130 THR B CA 1
ATOM 2184 C C . THR B 1 130 ? 15.297 10.922 1.019 1 97.75 130 THR B C 1
ATOM 2186 O O . THR B 1 130 ? 16.484 11.156 0.777 1 97.75 130 THR B O 1
ATOM 2189 N N . ILE B 1 131 ? 14.367 10.992 0.103 1 97.12 131 ILE B N 1
ATOM 2190 C CA . ILE B 1 131 ? 14.656 11.453 -1.251 1 97.12 131 ILE B CA 1
ATOM 2191 C C . ILE B 1 131 ? 15.141 12.906 -1.212 1 97.12 131 ILE B C 1
ATOM 2193 O O . ILE B 1 131 ? 16.141 13.242 -1.838 1 97.12 131 ILE B O 1
ATOM 2197 N N . ILE B 1 132 ? 14.453 13.734 -0.513 1 97.31 132 ILE B N 1
ATOM 2198 C CA . ILE B 1 132 ? 14.766 15.156 -0.399 1 97.31 132 ILE B CA 1
ATOM 2199 C C . ILE B 1 132 ? 16.172 15.336 0.167 1 97.31 132 ILE B C 1
ATOM 2201 O O . ILE B 1 132 ? 16.922 16.219 -0.272 1 97.31 132 ILE B O 1
ATOM 2205 N N . LYS B 1 133 ? 16.547 14.453 1.092 1 96.62 133 LYS B N 1
ATOM 2206 C CA . LYS B 1 133 ? 17.828 14.57 1.764 1 96.62 133 LYS B CA 1
ATOM 2207 C C . LYS B 1 133 ? 18.938 13.852 0.983 1 96.62 133 LYS B C 1
ATOM 2209 O O . LYS B 1 133 ? 20.094 13.852 1.396 1 96.62 133 LYS B O 1
ATOM 2214 N N . GLY B 1 134 ? 18.547 13.195 -0.08 1 94.88 134 GLY B N 1
ATOM 2215 C CA . GLY B 1 134 ? 19.531 12.516 -0.916 1 94.88 134 GLY B CA 1
ATOM 2216 C C . GLY B 1 134 ? 20.062 11.242 -0.292 1 94.88 134 GLY B C 1
ATOM 2217 O O . GLY B 1 134 ? 21.203 10.859 -0.533 1 94.88 134 GLY B O 1
ATOM 2218 N N . GLU B 1 135 ? 19.25 10.641 0.543 1 93.5 135 GLU B N 1
ATOM 2219 C CA . GLU B 1 135 ? 19.672 9.406 1.2 1 93.5 135 GLU B CA 1
ATOM 2220 C C . GLU B 1 135 ? 19.266 8.18 0.38 1 93.5 135 GLU B C 1
ATOM 2222 O O . GLU B 1 135 ? 18.328 8.242 -0.412 1 93.5 135 GLU B O 1
ATOM 2227 N N . LYS B 1 136 ? 20.125 7.066 0.597 1 85.44 136 LYS B N 1
ATOM 2228 C CA . LYS B 1 136 ? 19.828 5.82 -0.103 1 85.44 136 LYS B CA 1
ATOM 2229 C C . LYS B 1 136 ? 18.688 5.066 0.569 1 85.44 136 LYS B C 1
ATOM 2231 O O . LYS B 1 136 ? 18.812 4.633 1.716 1 85.44 136 LYS B O 1
ATOM 2236 N N . TYR B 1 137 ? 17.609 5.129 0.518 1 80.62 137 TYR B N 1
ATOM 2237 C CA . TYR B 1 137 ? 16.438 4.387 0.966 1 80.62 137 TYR B CA 1
ATOM 2238 C C . TYR B 1 137 ? 15.703 3.764 -0.215 1 80.62 137 TYR B C 1
ATOM 2240 O O . TYR B 1 137 ? 15.156 2.664 -0.104 1 80.62 137 TYR B O 1
ATOM 2248 N N . HIS B 1 138 ? 15.781 4.43 -1.459 1 62.34 138 HIS B N 1
ATOM 2249 C CA . HIS B 1 138 ? 14.93 4.207 -2.617 1 62.34 138 HIS B CA 1
ATOM 2250 C C . HIS B 1 138 ? 15.477 3.104 -3.512 1 62.34 138 HIS B C 1
ATOM 2252 O O . HIS B 1 138 ? 14.898 2.791 -4.551 1 62.34 138 HIS B O 1
ATOM 2258 N N . LYS B 1 139 ? 16.078 2.123 -2.961 1 50.38 139 LYS B N 1
ATOM 2259 C CA . LYS B 1 139 ? 16.5 1.252 -4.047 1 50.38 139 LYS B CA 1
ATOM 2260 C C . LYS B 1 139 ? 15.422 0.242 -4.41 1 50.38 139 LYS B C 1
ATOM 2262 O O . LYS B 1 139 ? 14.602 -0.124 -3.568 1 50.38 139 LYS B O 1
#

InterPro domains:
  IPR003742 RNA methyltransferase RlmH [MF_00658] (1-139)
  IPR003742 RNA methyltransferase RlmH [PF02590] (1-138)
  IPR003742 RNA methyltransferase RlmH [PIRSF004505] (1-139)
  IPR003742 RNA methyltransferase RlmH [PTHR33603] (1-139)
  IPR003742 RNA methyltransferase RlmH [cd18081] (3-139)
  IPR029026 tRNA (guanine-N1-)-methyltransferase, N-terminal [G3DSA:3.40.1280.10] (1-139)
  IPR029028 Alpha/beta knot methyltransferases [SSF75217] (1-137)

Organism: Coprothermobacter proteolyticus (strain ATCC 35245 / DSM 5265 / OCM 4 / BT) (NCBI:txid309798)

Secondary structure (DSSP, 8-state):
--EEEEEES----HHHHHHHHHHHHHHHT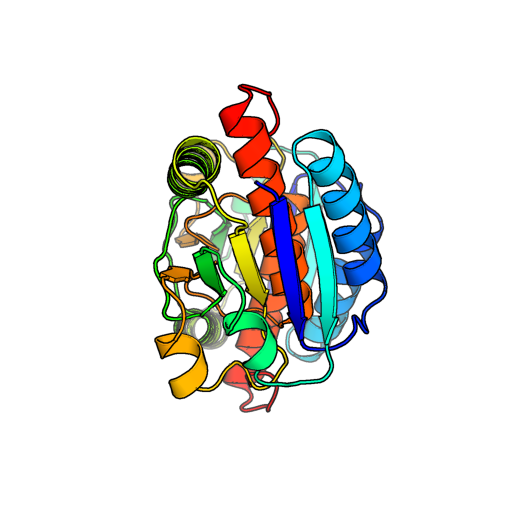TS-EEEEEES-SS-HHHHTSSSEEEEEEEEEEE--HHHHHHHHHHHHHH--S-EEEEE--TT---HHHHHHSSEEEES-SS---HHHHHHHHHHHHHHHHHHHTT-TT--/--EEEEEES----HHHHHHHHHHHHHHHTTS-EEEEEES-SS-HHHHTSSSEEEEEEEEEEE--HHHHHHHHHHHHHH--S-EEEEE--TT---HHHHHHSSEEEES-SS---HHHHHHHHHHHHHHHHHHHTT-TT--

Radius of gyration: 19.14 Å; Cα contacts (8 Å, |Δi|>4): 506; chains: 2; bounding box: 40×54×37 Å

pLDDT: mean 94.87, std 5.8, range [50.38, 98.69]

Foldseek 3Di:
DEEEEEEEDDDDDPVLVVLLVVLVVLVVVQGHYYYDYDNDQQPVVVLPDPEAEEEEDLPFDEDDLQRVLVVVVCCVPPTPGYYYYYQGAPVHHDPVRNVSGPGYYYHDNDDDHRSVVSSSVSVSSSSSSCVVVVHPPPD/DEEEEEEEDDDDDPVLVVLLVVLVVLVVVQGHYYYDYDNDQQPVVVLPDPEAEEEEDLPFDEDDLQRVLVVVVCCVPPTPGYYYYYQGAPVHHDPVRNVSGPGYYYHDNDDDHRSVVSSSVSVSSSSSSCVVVVHPPPD

Sequence (278 aa):
MKVHIVAVGKLKNGYVAEGVKDYYERIKHYIPITMVETKQENPFNMTTKEGFHIVLDAQGKLMTSEEFASFIEDLLTTQSNDVYFYIGGPEGFSEAFKNNAQMRISLSLMTFPHELARLFFLEQLYRALTIIKGEKYHKMKVHIVAVGKLKNGYVAEGVKDYYERIKHYIPITMVETKQENPFNMTTKEGFHIVLDAQGKLMTSEEFASFIEDLLTTQSNDVYFYIGGPEGFSEAFKNNAQMRISLSLMTFPHELARLFFLEQLYRALTIIKGEKYHK

Nearest PDB structures (foldseek):
  1to0-assembly4_G  T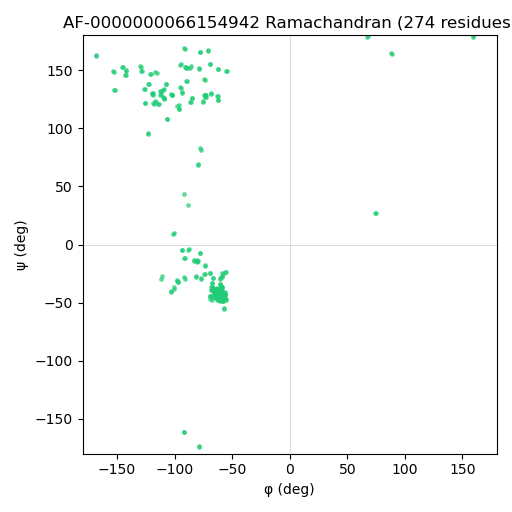M=9.125E-01  e=7.065E-14  Bacillus subtilis
  1to0-assembly3_E  TM=9.264E-01  e=8.014E-14  Bacillus subtilis
  1to0-assembly1_A  TM=8.968E-01  e=1.031E-13  Bacillus subtilis
  1to0-assembly2_D  TM=9.188E-01  e=5.656E-13  Bacillus subtilis
  1vh0-assembly9_D  TM=9.021E-01  e=3.207E-13  Staphylococcus aureus